Protein AF-A0AA86PGB9-F1 (afdb_monomer)

Foldseek 3Di:
DPPPDPPPDDQDKDWLAAALPDFDDPSSVLVQQLCLLVLFKKKWWFQQPDPCNVQAAQPFADFDACPHSVNTDAMWIQNFWADDPQFTWTKIAADPALRPHPGRIHIHGPPRCGRVGRNTIITGDGPPVPDDDVPPPPVCVPDDSPDPDPHHCPPPRSDPPVVVVVVVVVVVVVV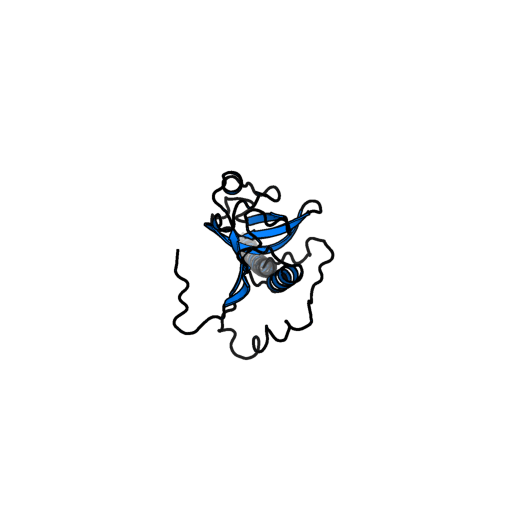VVVVVVVVVVVVVVVVPD

pLDDT: mean 71.51, std 23.5, range [26.91, 97.94]

Mean predicted aligned error: 14.94 Å

InterPro domains:
  IPR000668 Peptidase C1A, papain C-terminal [PF00112] (18-116)
  IPR013128 Peptidase C1A [PTHR12411] (35-116)
  IPR038765 Papain-like cysteine peptidase superfamily [SSF54001] (20-126)

Radius of gyration: 23.07 Å; Cα contacts (8 Å, |Δi|>4): 284; chains: 1; bounding box: 76×51×48 Å

Solvent-accessible surface area (backbone atoms only — not comparable to full-atom values): 11496 Å² total; per-residue (Å²): 132,86,78,85,81,83,82,79,85,71,54,55,72,42,79,66,41,87,36,87,86,49,62,66,47,77,66,39,52,50,52,52,52,58,36,18,73,70,63,42,54,30,40,31,40,20,40,53,87,48,68,70,61,72,66,39,70,43,86,62,69,51,78,46,82,52,87,49,70,83,56,46,78,34,74,39,30,41,44,30,64,37,56,59,97,84,44,51,26,39,33,31,40,58,88,77,46,52,90,38,32,44,67,18,26,47,35,34,51,60,94,66,36,36,26,38,34,41,30,38,33,34,34,77,52,73,64,84,61,68,88,79,82,61,86,49,76,72,69,53,70,77,81,59,81,88,71,81,84,88,80,63,67,53,98,71,62,36,62,86,65,78,60,61,65,60,49,54,58,54,52,56,55,56,57,54,56,54,54,53,52,54,51,54,52,54,56,59,62,64,72,76,114

Secondary structure (DSSP, 8-state):
------SSS-PPEEEEEE-SS-PPPHHHHHHHHHHHTTT--EEEEE---SHHHHT--SSS-B------GGG--EEEEEEEEEEETTEEEEEEE-SS-TTSTBTTEEEEETTTTGGG-TTEEEEE--TT-TTTT-S-TTTTTTT-------SS--SS-SS-GGGHHHHHHHHHHHHHHHHHHHHHHHHHHGGG-

Structure (mmCIF, N/CA/C/O backbone):
data_AF-A0AA86PGB9-F1
#
_entry.id   AF-A0AA86PGB9-F1
#
loop_
_atom_site.group_PDB
_atom_site.id
_atom_site.type_symbol
_atom_site.label_atom_id
_atom_site.label_alt_id
_atom_site.label_comp_id
_atom_site.label_asym_id
_atom_site.label_entity_id
_atom_site.label_seq_id
_atom_site.pdbx_PDB_ins_code
_atom_site.Cartn_x
_atom_site.Cartn_y
_atom_site.Cartn_z
_atom_site.occupancy
_atom_site.B_iso_or_equiv
_atom_site.auth_seq_id
_atom_site.auth_comp_id
_atom_site.auth_asym_id
_atom_site.auth_atom_id
_atom_site.pdbx_PDB_model_num
ATOM 1 N N . MET A 1 1 ? 10.876 -17.653 3.204 1.00 33.03 1 MET A N 1
ATOM 2 C CA . MET A 1 1 ? 11.078 -16.611 2.177 1.00 33.03 1 MET A CA 1
ATOM 3 C C . MET A 1 1 ? 11.350 -17.356 0.884 1.00 33.03 1 MET A C 1
ATOM 5 O O . MET A 1 1 ? 12.341 -18.069 0.835 1.00 33.03 1 MET A O 1
ATOM 9 N N . ILE A 1 2 ? 10.423 -17.344 -0.076 1.00 26.91 2 ILE A N 1
ATOM 10 C CA . ILE A 1 2 ? 10.672 -17.979 -1.378 1.00 26.91 2 ILE A CA 1
ATOM 11 C C . ILE A 1 2 ? 11.663 -17.058 -2.103 1.00 26.91 2 ILE A C 1
ATOM 13 O O . ILE A 1 2 ? 11.347 -15.875 -2.250 1.00 26.91 2 ILE A O 1
ATOM 17 N N . PRO A 1 3 ? 12.866 -17.524 -2.473 1.00 28.22 3 PRO A N 1
ATOM 18 C CA . PRO A 1 3 ? 13.777 -16.711 -3.261 1.00 28.22 3 PRO A CA 1
ATOM 19 C C . PRO A 1 3 ? 13.132 -16.466 -4.627 1.00 28.22 3 PRO A C 1
ATOM 21 O O . PRO A 1 3 ? 12.683 -17.405 -5.283 1.00 28.22 3 PRO A O 1
ATOM 24 N N . PHE A 1 4 ? 13.044 -15.201 -5.036 1.00 39.88 4 PHE A N 1
ATOM 25 C CA . PHE A 1 4 ? 12.660 -14.852 -6.400 1.00 39.88 4 PHE A CA 1
ATOM 26 C C . PHE A 1 4 ? 13.746 -15.400 -7.333 1.00 39.88 4 PHE A C 1
ATOM 28 O O . PHE A 1 4 ? 14.854 -14.873 -7.365 1.00 39.88 4 PHE A O 1
ATOM 35 N N . GLN A 1 5 ? 13.453 -16.501 -8.026 1.00 30.53 5 GLN A N 1
ATOM 36 C CA . GLN A 1 5 ? 14.331 -17.055 -9.053 1.00 30.53 5 GLN A CA 1
ATOM 37 C C . GLN A 1 5 ? 14.339 -16.100 -10.252 1.00 30.53 5 GLN A C 1
ATOM 39 O O . GLN A 1 5 ? 13.303 -15.879 -10.875 1.00 30.53 5 GLN A O 1
ATOM 44 N N . THR A 1 6 ? 15.503 -15.520 -10.542 1.00 42.50 6 THR A N 1
ATOM 45 C CA . THR A 1 6 ? 15.780 -14.693 -11.733 1.00 42.50 6 THR A CA 1
ATOM 46 C C . THR A 1 6 ? 16.494 -15.474 -12.830 1.00 42.50 6 THR A C 1
ATOM 48 O O . THR A 1 6 ? 16.994 -14.887 -13.780 1.00 42.50 6 THR A O 1
ATOM 51 N N . ASP A 1 7 ? 16.590 -16.791 -12.684 1.00 40.72 7 ASP A N 1
ATOM 52 C CA . ASP A 1 7 ? 17.387 -17.605 -13.580 1.00 40.72 7 ASP A CA 1
ATOM 53 C C . ASP A 1 7 ? 16.425 -18.415 -14.439 1.00 40.72 7 ASP A C 1
ATOM 55 O O . ASP A 1 7 ? 15.841 -19.394 -13.977 1.00 40.72 7 ASP A O 1
ATOM 59 N N . THR A 1 8 ? 16.301 -17.975 -15.692 1.00 45.62 8 THR A N 1
ATOM 60 C CA . THR A 1 8 ? 15.584 -18.563 -16.838 1.00 45.62 8 THR A CA 1
ATOM 61 C C . THR A 1 8 ? 14.230 -17.908 -17.185 1.00 45.62 8 THR A C 1
ATOM 63 O O . THR A 1 8 ? 13.195 -18.157 -16.580 1.00 45.62 8 THR A O 1
ATOM 66 N N . GLU A 1 9 ? 14.268 -17.082 -18.240 1.00 46.50 9 GLU A N 1
ATOM 67 C CA . GLU A 1 9 ? 13.132 -16.569 -19.035 1.00 46.50 9 GLU A CA 1
ATOM 68 C C . GLU A 1 9 ? 12.232 -15.504 -18.373 1.00 46.50 9 GLU A C 1
ATOM 70 O O . GLU A 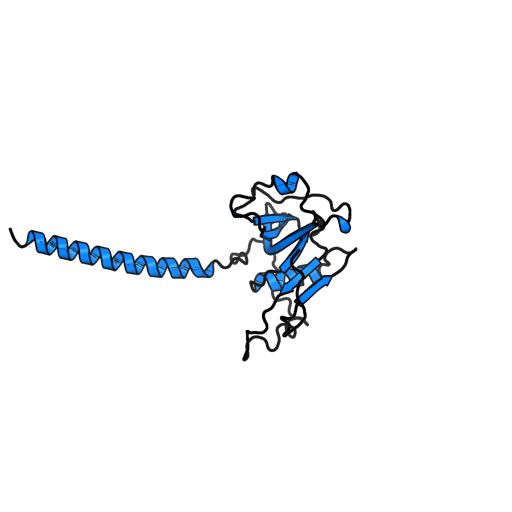1 9 ? 11.012 -15.606 -18.245 1.00 46.50 9 GLU A O 1
ATOM 75 N N . ASP A 1 10 ? 12.901 -14.410 -18.012 1.00 53.94 10 ASP A N 1
ATOM 76 C CA . ASP A 1 10 ? 12.495 -13.346 -17.095 1.00 53.94 10 ASP A CA 1
ATOM 77 C C . ASP A 1 10 ? 11.152 -12.669 -17.405 1.00 53.94 10 ASP A C 1
ATOM 79 O O . ASP A 1 10 ? 11.001 -11.913 -18.374 1.00 53.94 10 ASP A O 1
ATOM 83 N N . THR A 1 11 ? 10.184 -12.826 -16.506 1.00 51.88 11 THR A N 1
ATOM 84 C CA . THR A 1 11 ? 9.120 -11.828 -16.345 1.00 51.88 11 THR A CA 1
ATOM 85 C C . THR A 1 11 ? 9.768 -10.531 -15.845 1.00 51.88 11 THR A C 1
ATOM 87 O O . THR A 1 11 ? 10.336 -10.540 -14.752 1.00 51.88 11 THR A O 1
ATOM 90 N N . PRO A 1 12 ? 9.736 -9.422 -16.611 1.00 63.97 12 PRO A N 1
ATOM 91 C CA . PRO A 1 12 ? 10.413 -8.199 -16.203 1.00 63.97 12 PRO A CA 1
ATOM 92 C C . PRO A 1 12 ? 9.792 -7.663 -14.910 1.00 63.97 12 PRO A C 1
ATOM 94 O O . PRO A 1 12 ? 8.611 -7.306 -14.863 1.00 63.97 12 PRO A O 1
ATOM 97 N N . VAL A 1 13 ? 10.604 -7.595 -13.855 1.00 67.12 13 VAL A N 1
ATOM 98 C CA . VAL A 1 13 ? 10.256 -6.886 -12.622 1.00 67.12 13 VAL A CA 1
ATOM 99 C C . VAL A 1 13 ? 10.461 -5.399 -12.875 1.00 67.12 13 VAL A C 1
ATOM 101 O O . VAL A 1 13 ? 11.576 -4.945 -13.132 1.00 67.12 13 VAL A O 1
ATOM 104 N N . ILE A 1 14 ? 9.387 -4.619 -12.798 1.00 76.69 14 ILE A N 1
ATOM 105 C CA . ILE A 1 14 ? 9.462 -3.169 -12.945 1.00 76.69 14 ILE A CA 1
ATOM 106 C C . ILE A 1 14 ? 9.574 -2.559 -11.555 1.00 76.69 14 ILE A C 1
ATOM 108 O O . ILE A 1 14 ? 8.613 -2.555 -10.785 1.00 76.69 14 ILE A O 1
ATOM 112 N N . SER A 1 15 ? 10.743 -1.998 -11.253 1.00 80.69 15 SER A N 1
ATOM 113 C CA . SER A 1 15 ? 10.910 -1.131 -10.090 1.00 80.69 15 SER A CA 1
ATOM 114 C C . SER A 1 15 ? 10.185 0.197 -10.320 1.00 80.69 15 SER A C 1
ATOM 116 O O . SER A 1 15 ? 10.485 0.935 -11.267 1.00 80.69 15 SER A O 1
ATOM 118 N N . LEU A 1 16 ? 9.200 0.483 -9.469 1.00 78.56 16 LEU A N 1
ATOM 119 C CA . LEU A 1 16 ? 8.500 1.767 -9.443 1.00 78.56 16 LEU A CA 1
ATOM 120 C C . LEU A 1 16 ? 9.161 2.724 -8.455 1.00 78.56 16 LEU A C 1
ATOM 122 O O . LEU A 1 16 ? 9.250 3.908 -8.760 1.00 78.56 16 LEU A O 1
ATOM 126 N N . HIS A 1 17 ? 9.641 2.200 -7.323 1.00 81.12 17 HIS A N 1
ATOM 127 C CA . HIS A 1 17 ? 10.432 2.925 -6.331 1.00 81.12 17 HIS A CA 1
ATOM 128 C C . HIS A 1 17 ? 11.338 1.953 -5.566 1.00 81.12 17 HIS A C 1
ATOM 130 O O . HIS A 1 17 ? 10.877 0.921 -5.069 1.00 81.12 17 HIS A O 1
ATOM 136 N N . LEU A 1 18 ? 12.621 2.297 -5.473 1.00 77.00 18 LEU A N 1
ATOM 137 C CA . LEU A 1 18 ? 13.667 1.543 -4.782 1.00 77.00 18 LEU A CA 1
ATOM 138 C C . LEU A 1 18 ? 14.579 2.537 -4.061 1.00 77.00 18 LEU A C 1
ATOM 140 O O . LEU A 1 18 ? 15.645 2.884 -4.564 1.00 77.00 18 LEU A O 1
ATOM 144 N N . ASP A 1 19 ? 14.157 3.016 -2.893 1.00 73.31 19 ASP A N 1
ATOM 145 C CA . ASP A 1 19 ? 15.010 3.850 -2.048 1.00 73.31 19 ASP A CA 1
ATOM 146 C C . ASP A 1 19 ? 14.856 3.430 -0.582 1.00 73.31 19 ASP A C 1
ATOM 148 O O . ASP A 1 19 ? 13.763 3.419 -0.016 1.00 73.31 19 ASP A O 1
ATOM 152 N N . GLN A 1 20 ? 15.974 3.048 0.037 1.00 66.62 20 GLN A N 1
ATOM 153 C CA . GLN A 1 20 ? 15.991 2.559 1.416 1.00 66.62 20 GLN A CA 1
ATOM 154 C C . GLN A 1 20 ? 15.850 3.679 2.450 1.00 66.62 20 GLN A C 1
ATOM 156 O O . GLN A 1 20 ? 15.658 3.378 3.626 1.00 66.62 20 GLN A O 1
ATOM 161 N N . GLN A 1 21 ? 15.957 4.944 2.037 1.00 67.81 21 GLN A N 1
ATOM 162 C CA . GLN A 1 21 ? 15.946 6.107 2.925 1.00 67.81 21 GLN A CA 1
ATOM 163 C C . GLN A 1 21 ? 14.915 7.167 2.534 1.00 67.81 21 GLN A C 1
ATOM 165 O O . GLN A 1 21 ? 14.561 7.997 3.371 1.00 67.81 21 GLN A O 1
ATOM 170 N N . LYS A 1 22 ? 14.410 7.156 1.295 1.00 79.75 22 LYS A N 1
ATOM 171 C CA . LYS A 1 22 ? 13.413 8.127 0.828 1.00 79.75 22 LYS A CA 1
ATOM 172 C C . LYS A 1 22 ? 12.046 7.498 0.631 1.00 79.75 22 LYS A C 1
ATOM 174 O O . LYS A 1 22 ? 11.899 6.428 0.043 1.00 79.75 22 LYS A O 1
ATOM 179 N N . THR A 1 23 ? 11.043 8.226 1.099 1.00 90.38 23 THR A N 1
ATOM 180 C CA . THR A 1 23 ? 9.638 7.901 0.885 1.00 90.38 23 THR A CA 1
ATOM 181 C C . THR A 1 23 ? 9.226 8.204 -0.557 1.00 90.38 23 THR A C 1
ATOM 183 O O . THR A 1 23 ? 9.944 8.903 -1.280 1.00 90.38 23 THR A O 1
ATOM 186 N N . PHE A 1 24 ? 8.070 7.692 -0.985 1.00 92.00 24 PHE A N 1
ATOM 187 C CA . PHE A 1 24 ? 7.525 7.968 -2.315 1.00 92.00 24 PHE A CA 1
ATOM 188 C C . PHE A 1 24 ? 7.458 9.470 -2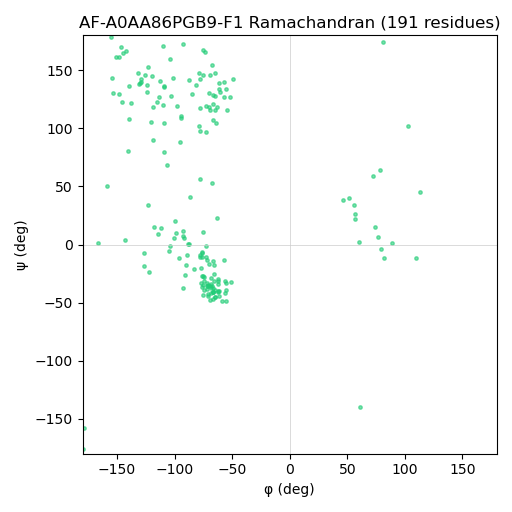.612 1.00 92.00 24 PHE A C 1
ATOM 190 O O . PHE A 1 24 ? 6.841 10.256 -1.889 1.00 92.00 24 PHE A O 1
ATOM 197 N N . THR A 1 25 ? 8.038 9.868 -3.740 1.00 89.44 25 THR A N 1
ATOM 198 C CA . THR A 1 25 ? 7.855 11.205 -4.294 1.00 89.44 25 THR A CA 1
ATOM 199 C C . THR A 1 25 ? 6.473 11.334 -4.934 1.00 89.44 25 THR A C 1
ATOM 201 O O . THR A 1 25 ? 5.786 10.354 -5.232 1.00 89.44 25 THR A O 1
ATOM 204 N N . ARG A 1 26 ? 6.063 12.568 -5.255 1.00 87.12 26 ARG A N 1
ATOM 205 C CA . ARG A 1 26 ? 4.826 12.811 -6.018 1.00 87.12 26 ARG A CA 1
ATOM 206 C C . ARG A 1 26 ? 4.812 12.073 -7.365 1.00 87.12 26 ARG A C 1
ATOM 208 O O . ARG A 1 26 ? 3.740 11.710 -7.844 1.00 87.12 26 ARG A O 1
ATOM 215 N N . THR A 1 27 ? 5.976 11.876 -7.981 1.00 84.38 27 THR A N 1
ATOM 216 C CA . THR A 1 27 ? 6.108 11.127 -9.236 1.00 84.38 27 THR A CA 1
ATOM 217 C C . THR A 1 27 ? 5.880 9.636 -9.008 1.00 84.38 27 THR A C 1
ATOM 219 O O . THR A 1 27 ? 5.133 9.027 -9.772 1.00 84.38 27 THR A O 1
ATOM 222 N N . ASP A 1 28 ? 6.428 9.074 -7.928 1.00 87.38 28 ASP A N 1
ATOM 223 C CA . ASP A 1 28 ? 6.261 7.656 -7.584 1.00 87.38 28 ASP A CA 1
ATOM 224 C C . ASP A 1 28 ? 4.800 7.344 -7.270 1.00 87.38 28 ASP A C 1
ATOM 226 O O . ASP A 1 28 ? 4.232 6.416 -7.841 1.00 87.38 28 ASP A O 1
ATOM 230 N N . VAL A 1 29 ? 4.145 8.195 -6.469 1.00 88.50 29 VAL A N 1
ATOM 231 C CA . VAL A 1 29 ? 2.707 8.084 -6.176 1.00 88.50 29 VAL A CA 1
ATOM 232 C C . VAL A 1 29 ? 1.888 8.071 -7.468 1.00 88.50 29 VAL A C 1
ATOM 234 O O . VAL A 1 29 ? 1.050 7.192 -7.656 1.00 88.50 29 VAL A O 1
ATOM 237 N N . LYS A 1 30 ? 2.138 9.009 -8.391 1.00 84.75 30 LYS A N 1
ATOM 238 C CA . LYS A 1 30 ? 1.440 9.057 -9.689 1.00 84.75 30 LYS A CA 1
ATOM 239 C C . LYS A 1 30 ? 1.686 7.804 -10.525 1.00 84.75 30 LYS A C 1
ATOM 241 O O . LYS A 1 30 ? 0.767 7.301 -11.168 1.00 84.75 30 LYS A O 1
ATOM 246 N N . ARG A 1 31 ? 2.919 7.295 -10.523 1.00 83.69 31 ARG A N 1
ATOM 247 C CA . ARG A 1 31 ? 3.284 6.088 -11.264 1.00 83.69 31 ARG A CA 1
ATOM 248 C C . ARG A 1 31 ? 2.582 4.860 -10.689 1.00 83.69 31 ARG A C 1
ATOM 250 O O . ARG A 1 31 ? 1.981 4.121 -11.455 1.00 83.69 31 ARG A O 1
ATOM 257 N N . ILE A 1 32 ? 2.589 4.681 -9.370 1.00 86.19 32 ILE A N 1
ATOM 258 C CA . ILE A 1 32 ? 1.889 3.583 -8.687 1.00 86.19 32 ILE A CA 1
ATOM 259 C C . ILE A 1 32 ? 0.388 3.643 -8.987 1.00 86.19 32 ILE A C 1
ATOM 261 O O . ILE A 1 32 ? -0.176 2.649 -9.437 1.00 86.19 32 ILE A O 1
ATOM 265 N N . LYS A 1 33 ? -0.245 4.816 -8.841 1.00 86.81 33 LYS A N 1
ATOM 266 C CA . LYS A 1 33 ? -1.669 5.005 -9.170 1.00 86.81 33 LYS A CA 1
ATOM 267 C C . LYS A 1 33 ? -1.990 4.621 -10.620 1.00 86.81 33 LYS A C 1
ATOM 269 O O . LYS A 1 33 ? -2.952 3.902 -10.850 1.00 86.81 33 LYS A O 1
ATOM 274 N N . SER A 1 34 ? -1.132 4.992 -11.573 1.00 80.31 34 SER A N 1
ATOM 275 C CA . SER A 1 34 ? -1.275 4.622 -12.992 1.00 80.31 34 SER A CA 1
ATOM 276 C C . SER A 1 34 ? -1.208 3.107 -13.254 1.00 80.31 34 SER A C 1
ATOM 278 O O . SER A 1 34 ? -1.850 2.610 -14.175 1.00 80.31 34 SER A O 1
ATOM 280 N N . TYR A 1 35 ? -0.449 2.346 -12.459 1.00 83.88 35 TYR A N 1
ATOM 281 C CA . TYR A 1 35 ? -0.431 0.879 -12.562 1.00 83.88 35 TYR A CA 1
ATOM 282 C C . TYR A 1 35 ? -1.703 0.279 -11.955 1.00 83.88 35 TYR A C 1
ATOM 284 O O . TYR A 1 35 ? -2.340 -0.573 -12.576 1.00 83.88 35 TYR A O 1
ATOM 292 N N . LEU A 1 36 ? -2.116 0.783 -10.790 1.00 85.38 36 LEU A N 1
ATOM 293 C CA . LEU A 1 36 ? -3.327 0.333 -10.103 1.00 85.38 36 LEU A CA 1
ATOM 294 C C . LEU A 1 36 ? -4.593 0.589 -10.935 1.00 85.38 36 LEU A C 1
ATOM 296 O O . LEU A 1 36 ? -5.436 -0.299 -11.031 1.00 85.38 36 LEU A O 1
ATOM 300 N N . SER A 1 37 ? -4.702 1.737 -11.615 1.00 81.94 37 SER A N 1
ATOM 301 C CA . SER A 1 37 ? -5.848 2.050 -12.489 1.00 81.94 37 SER A CA 1
ATOM 302 C C . SER A 1 37 ? -5.943 1.145 -13.725 1.00 81.94 37 SER A C 1
ATOM 304 O O . SER A 1 37 ? -7.007 1.010 -14.322 1.00 81.94 37 SER A O 1
ATOM 306 N N . ARG A 1 38 ? -4.852 0.456 -14.084 1.00 80.75 38 ARG A N 1
ATOM 307 C CA . ARG A 1 38 ? -4.806 -0.563 -15.150 1.00 80.75 38 ARG A CA 1
ATOM 308 C C . ARG A 1 38 ? -5.067 -1.981 -14.635 1.00 80.75 38 ARG A C 1
ATOM 310 O O . ARG A 1 38 ? -4.907 -2.939 -15.387 1.00 80.75 38 ARG A O 1
ATOM 317 N N . GLY A 1 39 ? -5.417 -2.128 -13.357 1.00 79.81 39 GLY A N 1
ATOM 318 C CA . GLY A 1 39 ? -5.609 -3.426 -12.711 1.00 79.81 39 GLY A CA 1
ATOM 319 C C . GLY A 1 39 ? -4.304 -4.173 -12.422 1.00 79.81 39 GLY A C 1
ATOM 320 O O . GLY A 1 39 ? -4.337 -5.373 -12.154 1.00 79.81 39 GLY A O 1
ATOM 321 N N . ILE A 1 40 ? -3.152 -3.493 -12.474 1.00 84.81 40 ILE A N 1
ATOM 322 C CA . ILE A 1 40 ? -1.848 -4.086 -12.168 1.00 84.81 40 ILE A CA 1
ATOM 323 C C . ILE A 1 40 ? -1.534 -3.812 -10.697 1.00 84.81 40 ILE A C 1
ATOM 325 O O . ILE A 1 40 ? -1.247 -2.679 -10.312 1.00 84.81 40 ILE A O 1
ATOM 329 N N . ALA A 1 41 ? -1.575 -4.860 -9.874 1.00 90.31 41 ALA A N 1
ATOM 330 C CA . ALA A 1 41 ? -1.191 -4.769 -8.470 1.00 90.31 41 ALA A CA 1
ATOM 331 C C . ALA A 1 41 ? 0.305 -4.448 -8.320 1.00 90.31 41 ALA A C 1
ATOM 333 O O . ALA A 1 41 ? 1.138 -4.887 -9.117 1.00 90.31 41 ALA A O 1
ATOM 334 N N . VAL A 1 42 ? 0.643 -3.711 -7.262 1.00 92.88 42 VAL A N 1
ATOM 335 C CA . VAL A 1 42 ? 2.024 -3.319 -6.953 1.00 92.88 42 VAL A CA 1
ATOM 336 C C . VAL A 1 42 ? 2.437 -3.964 -5.635 1.00 92.88 42 VAL A C 1
ATOM 338 O O . VAL A 1 42 ? 1.794 -3.762 -4.610 1.00 92.88 42 VAL A O 1
ATOM 341 N N . ALA A 1 43 ? 3.508 -4.748 -5.653 1.00 93.00 43 ALA A N 1
ATOM 342 C CA . ALA A 1 43 ? 4.075 -5.376 -4.469 1.00 93.00 43 ALA A CA 1
ATOM 343 C C . ALA A 1 43 ? 4.907 -4.384 -3.651 1.00 93.00 43 ALA A C 1
ATOM 345 O O . ALA A 1 43 ? 5.633 -3.558 -4.208 1.00 93.00 43 ALA A O 1
ATOM 346 N N . ALA A 1 44 ? 4.817 -4.500 -2.328 1.00 93.75 44 ALA A N 1
ATOM 347 C CA . ALA A 1 44 ? 5.507 -3.648 -1.370 1.00 93.75 44 ALA A CA 1
ATOM 348 C C . ALA A 1 44 ? 5.895 -4.419 -0.105 1.00 93.75 44 ALA A C 1
ATOM 350 O O . ALA A 1 44 ? 5.446 -5.546 0.123 1.00 93.75 44 ALA A O 1
ATOM 351 N N . ALA A 1 45 ? 6.712 -3.787 0.736 1.00 92.94 45 ALA A N 1
ATOM 352 C CA . ALA A 1 45 ? 7.076 -4.300 2.050 1.00 92.94 45 ALA A CA 1
ATOM 353 C C . ALA A 1 45 ? 6.774 -3.262 3.135 1.00 92.94 45 ALA A C 1
ATOM 355 O O . ALA A 1 45 ? 6.923 -2.064 2.912 1.00 92.94 45 ALA A O 1
ATOM 356 N N . MET A 1 46 ? 6.382 -3.735 4.315 1.00 94.88 46 MET A N 1
ATOM 357 C CA . MET A 1 46 ? 6.030 -2.915 5.473 1.00 94.88 46 MET A CA 1
ATOM 358 C C . MET A 1 46 ? 6.464 -3.584 6.785 1.00 94.88 46 MET A C 1
ATOM 360 O O . MET A 1 46 ? 6.767 -4.780 6.833 1.00 94.88 46 MET A O 1
ATOM 364 N N . ALA A 1 47 ? 6.479 -2.817 7.869 1.00 95.31 47 ALA A N 1
ATOM 365 C CA . ALA A 1 47 ? 6.638 -3.303 9.233 1.00 95.31 47 ALA A CA 1
ATOM 366 C C . ALA A 1 47 ? 5.302 -3.876 9.737 1.00 95.31 47 ALA A C 1
ATOM 368 O O . ALA A 1 47 ? 4.391 -3.129 10.088 1.00 95.31 47 ALA A O 1
ATOM 369 N N . GLY A 1 48 ? 5.168 -5.204 9.757 1.00 92.88 48 GLY A N 1
ATOM 370 C CA . GLY A 1 48 ? 3.904 -5.893 10.053 1.00 92.88 48 GLY A CA 1
ATOM 371 C C . GLY A 1 48 ? 3.805 -6.514 11.449 1.00 92.88 48 GLY A C 1
ATOM 372 O O . GLY A 1 48 ? 2.778 -7.094 11.775 1.00 92.88 48 GLY A O 1
ATOM 373 N N . SER A 1 49 ? 4.842 -6.428 12.287 1.00 91.94 49 SER A N 1
ATOM 374 C CA . SER A 1 49 ? 4.868 -7.141 13.581 1.00 91.94 49 SER A CA 1
ATOM 375 C C . SER A 1 49 ? 4.257 -6.400 14.768 1.00 91.94 49 SER A C 1
ATOM 377 O O . SER A 1 49 ? 4.272 -6.929 15.878 1.00 91.94 49 SER A O 1
ATOM 379 N N . ASN A 1 50 ? 3.738 -5.186 14.590 1.00 91.88 50 ASN A N 1
ATOM 380 C CA . ASN A 1 50 ? 3.108 -4.473 15.701 1.00 91.88 50 ASN A CA 1
ATOM 381 C C . ASN A 1 50 ? 1.687 -4.992 15.970 1.00 91.88 50 ASN A C 1
ATOM 383 O O . ASN A 1 50 ? 0.948 -5.373 15.062 1.00 91.88 50 ASN A O 1
ATOM 387 N N . GLN A 1 51 ? 1.289 -4.950 17.242 1.00 93.88 51 GLN A N 1
ATOM 388 C CA . GLN A 1 51 ? -0.004 -5.464 17.696 1.00 93.88 51 GLN A CA 1
ATOM 389 C C . GLN A 1 51 ? -1.197 -4.724 17.074 1.00 93.88 51 GLN A C 1
ATOM 391 O O . GLN A 1 51 ? -2.246 -5.330 16.858 1.00 93.88 51 GLN A O 1
ATOM 396 N N . GLN A 1 52 ? -1.036 -3.439 16.743 1.00 94.50 52 GLN A N 1
ATOM 397 C CA . GLN A 1 52 ? -2.072 -2.657 16.071 1.00 94.50 52 GLN A CA 1
ATOM 398 C C . GLN A 1 52 ? -2.408 -3.225 14.686 1.00 94.50 52 GLN A C 1
ATOM 400 O O . GLN A 1 52 ? -3.583 -3.299 14.335 1.00 94.50 52 GLN A O 1
ATOM 405 N N . PHE A 1 53 ? -1.401 -3.651 13.918 1.00 96.31 53 PHE A N 1
ATOM 406 C CA . PHE A 1 53 ? -1.614 -4.306 12.632 1.00 96.31 53 PHE A CA 1
ATOM 407 C C . PHE A 1 53 ? -2.234 -5.692 12.819 1.00 96.31 53 PHE A C 1
ATOM 409 O O . PHE A 1 53 ? -3.255 -5.985 12.206 1.00 96.31 53 PHE A O 1
ATOM 416 N N . SER A 1 54 ? -1.701 -6.518 13.724 1.00 95.69 54 SER A N 1
ATOM 417 C CA . SER A 1 54 ? -2.251 -7.859 13.982 1.00 95.69 54 SER A CA 1
ATOM 418 C C . SER A 1 54 ? -3.739 -7.836 14.348 1.00 95.69 54 SER A C 1
ATOM 420 O O . SER A 1 54 ? -4.500 -8.666 13.855 1.00 95.69 54 SER A O 1
ATOM 422 N N . ASN A 1 55 ? -4.164 -6.850 15.144 1.00 96.25 55 ASN A N 1
ATOM 423 C CA . ASN A 1 55 ? -5.543 -6.698 15.620 1.00 96.25 55 ASN A CA 1
ATOM 424 C C . ASN A 1 55 ? -6.416 -5.800 14.724 1.00 96.25 55 ASN A C 1
ATOM 426 O O . ASN A 1 55 ? -7.506 -5.386 15.135 1.00 96.25 55 ASN A O 1
ATOM 430 N N . TYR A 1 56 ? -5.944 -5.449 13.528 1.00 97.38 56 TYR A N 1
ATOM 431 C CA . TYR A 1 56 ? -6.681 -4.585 12.619 1.00 97.38 56 TYR A CA 1
ATOM 432 C C . TYR A 1 56 ? -8.031 -5.205 12.217 1.00 97.38 56 TYR A C 1
ATOM 434 O O . TYR A 1 56 ? -8.112 -6.363 11.812 1.00 97.38 56 TYR A O 1
ATOM 442 N N . ASN A 1 57 ? -9.102 -4.413 12.318 1.00 94.56 57 ASN A N 1
ATOM 443 C CA . ASN A 1 57 ? -10.490 -4.880 12.205 1.00 94.56 57 ASN A CA 1
ATOM 444 C C . ASN A 1 57 ? -11.246 -4.342 10.977 1.00 94.56 57 ASN A C 1
ATOM 446 O O . ASN A 1 57 ? -12.466 -4.472 10.916 1.00 94.56 57 ASN A O 1
ATOM 450 N N . GLY A 1 58 ? -10.555 -3.668 10.053 1.00 93.75 58 GLY A N 1
ATOM 451 C CA . GLY A 1 58 ? -11.152 -3.202 8.798 1.00 93.75 58 GLY A CA 1
ATOM 452 C C . GLY A 1 58 ? -11.994 -1.924 8.865 1.00 93.75 58 GLY A C 1
ATOM 453 O O . GLY A 1 58 ? -12.440 -1.451 7.828 1.00 93.75 58 GLY A O 1
ATOM 454 N N . LYS A 1 59 ? -12.224 -1.323 10.042 1.00 91.19 59 LYS A N 1
ATOM 455 C CA . LYS A 1 59 ? -13.204 -0.222 10.173 1.00 91.19 59 LYS A CA 1
ATOM 456 C C . LYS A 1 59 ? -12.747 1.139 9.635 1.00 91.19 59 LYS A C 1
ATOM 458 O O . LYS A 1 59 ? -13.584 1.978 9.321 1.00 91.19 59 LYS A O 1
ATOM 463 N N . SER A 1 60 ? -11.444 1.401 9.608 1.00 94.69 60 SER A N 1
ATOM 464 C CA . SER A 1 60 ? -10.859 2.676 9.166 1.00 94.69 60 SER A CA 1
ATOM 465 C C . SER A 1 60 ? -9.430 2.450 8.680 1.00 94.69 60 SER A C 1
ATOM 467 O O . SER A 1 60 ? -8.928 1.331 8.751 1.00 94.69 60 SER A O 1
ATOM 469 N N . TYR A 1 61 ? -8.744 3.489 8.216 1.00 95.75 61 TYR A N 1
ATOM 470 C CA . TYR A 1 61 ? -7.306 3.407 7.982 1.00 95.75 61 TYR A CA 1
ATOM 471 C C . TYR A 1 61 ? -6.524 3.251 9.287 1.00 95.75 61 TYR A C 1
ATOM 473 O O . TYR A 1 61 ? -6.985 3.621 10.368 1.00 95.75 61 TYR A O 1
ATOM 481 N N . THR A 1 62 ? -5.340 2.661 9.179 1.00 96.06 62 THR A N 1
ATOM 482 C CA . THR A 1 62 ? -4.434 2.428 10.299 1.00 96.06 62 THR A CA 1
ATOM 483 C C . THR A 1 62 ? -3.074 3.064 10.030 1.00 96.06 62 THR A C 1
ATOM 485 O O . THR A 1 62 ? -2.680 3.261 8.878 1.00 96.06 62 THR A O 1
ATOM 488 N N . TYR A 1 63 ? -2.369 3.425 11.099 1.00 95.75 63 TYR A N 1
ATOM 489 C CA . TYR A 1 63 ? -1.084 4.114 11.034 1.00 95.75 63 TYR A CA 1
ATOM 490 C C . TYR A 1 63 ? -0.196 3.711 12.210 1.00 95.75 63 TYR A C 1
ATOM 492 O O . TYR A 1 63 ? -0.607 3.817 13.364 1.00 95.75 63 TYR A O 1
ATOM 500 N N . ALA A 1 64 ? 1.038 3.318 11.920 1.00 94.94 64 ALA A N 1
ATOM 501 C CA . ALA A 1 64 ? 2.117 3.258 12.893 1.00 94.94 64 ALA A CA 1
ATOM 502 C C . ALA A 1 64 ? 3.319 4.005 12.323 1.00 94.94 64 ALA A C 1
ATOM 504 O O . ALA A 1 64 ? 3.584 3.930 11.122 1.00 94.94 64 ALA A O 1
ATOM 505 N N . GLU A 1 65 ? 4.041 4.720 13.176 1.00 94.25 65 GLU A N 1
ATOM 506 C CA . GLU A 1 65 ? 5.237 5.447 12.768 1.00 94.25 65 GLU A CA 1
ATOM 507 C C . GLU A 1 65 ? 6.311 4.492 12.224 1.00 94.25 65 GLU A C 1
ATOM 509 O O . GLU A 1 65 ? 6.529 3.398 12.752 1.00 94.25 65 GLU A O 1
ATOM 514 N N . CYS A 1 66 ? 6.984 4.904 11.147 1.00 92.38 66 CYS A N 1
ATOM 515 C CA . CYS A 1 66 ? 8.139 4.184 10.627 1.00 92.38 66 CYS A CA 1
ATOM 516 C C . CYS A 1 66 ? 9.375 4.492 11.482 1.00 92.38 66 CYS A C 1
ATOM 518 O O . CYS A 1 66 ? 10.029 5.509 11.280 1.00 92.38 66 CYS A O 1
ATOM 520 N N . ILE A 1 67 ? 9.695 3.604 12.429 1.00 89.56 67 ILE A N 1
ATOM 521 C CA . ILE A 1 67 ? 10.834 3.782 13.348 1.00 89.56 67 ILE A CA 1
ATOM 522 C C . ILE A 1 67 ? 12.174 3.610 12.618 1.00 89.56 67 ILE A C 1
ATOM 524 O O . ILE A 1 67 ? 13.109 4.377 12.824 1.00 89.56 67 ILE A O 1
ATOM 528 N N . SER A 1 68 ? 12.284 2.581 11.774 1.00 88.81 68 SER A N 1
ATOM 529 C CA . SER A 1 68 ? 13.472 2.329 10.956 1.00 88.81 68 SER A CA 1
ATOM 530 C C . SER A 1 68 ? 13.104 1.539 9.695 1.00 88.81 68 SER A C 1
ATOM 532 O O . SER A 1 68 ? 12.278 0.621 9.786 1.00 88.81 68 SER A O 1
ATOM 534 N N . PRO A 1 69 ? 13.737 1.819 8.538 1.00 84.06 69 PRO A N 1
ATOM 535 C CA . PRO A 1 69 ? 13.571 1.041 7.309 1.00 84.06 69 PRO A CA 1
ATOM 536 C C . PRO A 1 69 ? 13.761 -0.472 7.516 1.00 84.06 69 PRO A C 1
ATOM 538 O O . PRO A 1 69 ? 13.082 -1.279 6.882 1.00 84.06 69 PRO A O 1
ATOM 541 N N . ASP A 1 70 ? 14.630 -0.876 8.439 1.00 86.88 70 ASP A N 1
ATOM 542 C CA . ASP A 1 70 ? 14.980 -2.285 8.668 1.00 86.88 70 ASP A CA 1
ATOM 543 C C . ASP A 1 70 ? 13.905 -3.068 9.438 1.00 86.88 70 ASP A C 1
ATOM 545 O O . ASP A 1 70 ? 13.971 -4.288 9.551 1.00 86.88 70 ASP A O 1
ATOM 549 N N . THR A 1 71 ? 12.868 -2.384 9.932 1.00 89.00 71 THR A N 1
ATOM 550 C CA . THR A 1 71 ? 11.734 -3.019 10.628 1.00 89.00 71 THR A CA 1
ATOM 551 C C . THR A 1 71 ? 10.736 -3.686 9.682 1.00 89.00 71 THR A C 1
ATOM 553 O O . THR A 1 71 ? 9.839 -4.403 10.134 1.00 89.00 71 THR A O 1
ATOM 556 N N . ARG A 1 72 ? 10.871 -3.470 8.365 1.00 91.25 72 ARG A N 1
ATOM 557 C CA . ARG A 1 72 ? 10.005 -4.100 7.365 1.00 91.25 72 ARG A CA 1
ATOM 558 C C . ARG A 1 72 ? 10.243 -5.603 7.331 1.00 91.25 72 ARG A C 1
ATOM 560 O O . ARG A 1 72 ? 11.336 -6.067 7.025 1.00 91.25 72 ARG A O 1
ATOM 567 N N . ASN A 1 73 ? 9.188 -6.359 7.580 1.00 93.38 73 ASN A N 1
ATOM 568 C CA . ASN A 1 73 ? 9.239 -7.814 7.682 1.00 93.38 73 ASN A CA 1
ATOM 569 C C . ASN A 1 73 ? 8.003 -8.508 7.097 1.00 93.38 73 ASN A C 1
ATOM 571 O O . ASN A 1 73 ? 7.894 -9.731 7.168 1.00 93.38 73 ASN A O 1
ATOM 575 N N . HIS A 1 74 ? 7.089 -7.738 6.506 1.00 95.31 74 HIS A N 1
ATOM 576 C CA . HIS A 1 74 ? 5.856 -8.235 5.917 1.00 95.31 74 HIS A CA 1
ATOM 577 C C . HIS A 1 74 ? 5.695 -7.715 4.490 1.00 95.31 74 HIS A C 1
ATOM 579 O O . HIS A 1 74 ? 6.004 -6.556 4.214 1.00 95.31 74 HIS A O 1
ATO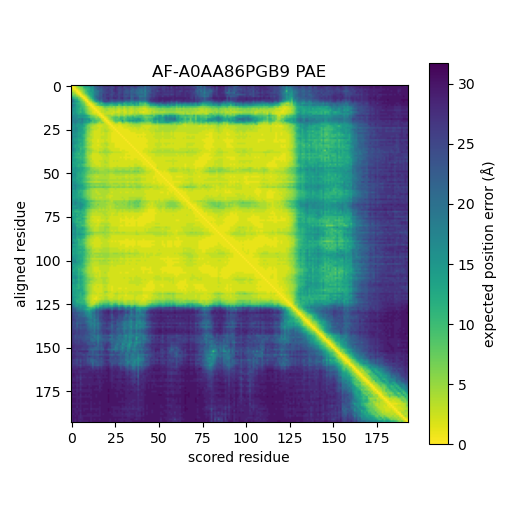M 585 N N . GLN A 1 75 ? 5.224 -8.570 3.583 1.00 95.00 75 GLN A N 1
ATOM 586 C CA . GLN A 1 75 ? 4.996 -8.235 2.174 1.00 95.00 75 GLN A CA 1
ATOM 587 C C . GLN A 1 75 ? 3.502 -8.169 1.886 1.00 95.00 75 GLN A C 1
ATOM 589 O O . GLN A 1 75 ? 2.738 -9.036 2.311 1.00 95.00 75 GLN A O 1
ATOM 594 N N . VAL A 1 76 ? 3.096 -7.140 1.150 1.00 96.31 76 VAL A N 1
ATOM 595 C CA . VAL A 1 76 ? 1.692 -6.824 0.866 1.00 96.31 76 VAL A CA 1
ATOM 596 C C . VAL A 1 76 ? 1.547 -6.307 -0.561 1.00 96.31 76 VAL A C 1
ATOM 598 O O . VAL A 1 76 ? 2.535 -5.982 -1.224 1.00 96.31 76 VAL A O 1
ATOM 601 N N . LEU A 1 77 ? 0.309 -6.236 -1.047 1.00 96.62 77 LEU A N 1
ATOM 602 C CA . LEU A 1 77 ? 0.006 -5.703 -2.373 1.00 96.62 77 LEU A CA 1
ATOM 603 C C . LEU A 1 77 ? -0.789 -4.410 -2.244 1.00 96.62 77 LEU A C 1
ATOM 605 O O . LEU A 1 77 ? -1.855 -4.416 -1.635 1.00 96.62 77 LEU A O 1
ATOM 609 N N . PHE A 1 78 ? -0.333 -3.340 -2.885 1.00 96.56 78 PHE A N 1
ATOM 610 C CA . PHE A 1 78 ? -1.222 -2.259 -3.285 1.00 96.56 78 PHE A CA 1
ATOM 611 C C . PHE A 1 78 ? -2.177 -2.792 -4.354 1.00 96.56 78 PHE A C 1
ATOM 613 O O . PHE A 1 78 ? -1.750 -3.369 -5.359 1.00 96.56 78 PHE A O 1
ATOM 620 N N . VAL A 1 79 ? -3.469 -2.583 -4.134 1.00 95.19 79 VAL A N 1
ATOM 621 C CA . VAL A 1 79 ? -4.544 -3.008 -5.046 1.00 95.19 79 VAL A CA 1
ATOM 622 C C . VAL A 1 79 ? -5.476 -1.862 -5.428 1.00 95.19 79 VAL A C 1
ATOM 624 O O . VAL A 1 79 ? -6.319 -2.019 -6.301 1.00 95.19 79 VAL A O 1
ATOM 627 N N . GLY A 1 80 ? -5.309 -0.699 -4.802 1.00 92.69 80 GLY A N 1
ATOM 628 C CA . GLY A 1 80 ? -6.067 0.498 -5.116 1.00 92.69 80 GLY A CA 1
ATOM 629 C C . GLY A 1 80 ? -5.648 1.678 -4.249 1.00 92.69 80 GLY A C 1
ATOM 630 O O . GLY A 1 80 ? -4.721 1.603 -3.437 1.00 92.69 80 GLY A O 1
ATOM 631 N N . TYR A 1 81 ? -6.353 2.782 -4.423 1.00 93.81 81 TYR A N 1
ATOM 632 C CA . TYR A 1 81 ? -6.203 4.004 -3.647 1.00 93.81 81 TYR A CA 1
ATOM 633 C C . TYR A 1 81 ? -7.558 4.700 -3.547 1.00 93.81 81 TYR A C 1
ATOM 635 O O . TYR A 1 81 ? -8.465 4.418 -4.325 1.00 93.81 81 TYR A O 1
ATOM 643 N N . GLY A 1 82 ? -7.713 5.598 -2.580 1.00 89.56 82 GLY A N 1
ATOM 644 C CA . GLY A 1 82 ? -8.983 6.285 -2.385 1.00 89.56 82 GLY A CA 1
ATOM 645 C C . GLY A 1 82 ? -8.950 7.286 -1.248 1.00 89.56 82 GLY A C 1
ATOM 646 O O . GLY A 1 82 ? -7.880 7.750 -0.845 1.00 89.56 82 GLY A O 1
ATOM 647 N N . LYS A 1 83 ? -10.133 7.602 -0.714 1.00 92.44 83 LYS A N 1
ATOM 648 C CA . LYS A 1 83 ? -10.282 8.434 0.479 1.00 92.44 83 LYS A CA 1
ATOM 649 C C . LYS A 1 83 ? -11.212 7.790 1.502 1.00 92.44 83 LYS A C 1
ATOM 651 O O . LYS A 1 83 ? -12.276 7.302 1.139 1.00 92.44 83 LYS A O 1
ATOM 656 N N . ILE A 1 84 ? -10.841 7.869 2.777 1.00 89.12 84 ILE A N 1
ATOM 657 C CA . ILE A 1 84 ? -11.700 7.534 3.920 1.00 89.12 84 ILE A CA 1
ATOM 658 C C . ILE A 1 84 ? -11.849 8.809 4.747 1.00 89.12 84 ILE A C 1
ATOM 660 O O . ILE A 1 84 ? -10.855 9.361 5.207 1.00 89.12 84 ILE A O 1
ATOM 664 N N . ASN A 1 85 ? -13.078 9.312 4.901 1.00 90.06 85 ASN A N 1
ATOM 665 C CA . ASN A 1 85 ? -13.368 10.557 5.633 1.00 90.06 85 ASN A CA 1
ATOM 666 C C . ASN A 1 85 ? -12.508 11.758 5.179 1.00 90.06 85 ASN A C 1
ATOM 668 O O . ASN A 1 85 ? -12.023 12.539 5.991 1.00 90.06 85 ASN A O 1
ATOM 672 N N . GLY A 1 86 ? -12.277 11.882 3.867 1.00 89.94 86 GLY A N 1
ATOM 673 C CA . GLY A 1 86 ? -11.459 12.949 3.274 1.00 89.94 86 GLY A CA 1
ATOM 674 C C . GLY A 1 86 ? -9.943 12.708 3.302 1.00 89.94 86 GLY A C 1
ATOM 675 O O . GLY A 1 86 ? -9.216 13.399 2.588 1.00 89.94 86 GLY A O 1
ATOM 676 N N . VAL A 1 87 ? -9.463 11.703 4.040 1.00 91.94 87 VAL A N 1
ATOM 677 C CA . VAL A 1 87 ? -8.042 11.331 4.125 1.00 91.94 87 VAL A CA 1
ATOM 678 C C . VAL A 1 87 ? -7.680 10.396 2.978 1.00 91.94 87 VAL A C 1
ATOM 680 O O . VAL A 1 87 ? -8.363 9.399 2.761 1.00 91.94 87 VAL A O 1
ATOM 683 N N . GLN A 1 88 ? -6.609 10.703 2.241 1.00 93.81 88 GLN A N 1
ATOM 684 C CA . GLN A 1 88 ? -6.114 9.853 1.153 1.00 93.81 88 GLN A CA 1
ATOM 685 C C . GLN A 1 88 ? -5.496 8.570 1.713 1.00 93.81 88 GLN A C 1
ATOM 687 O O . GLN A 1 88 ? -4.632 8.632 2.586 1.00 93.81 88 GLN A O 1
ATOM 692 N N . VAL A 1 89 ? -5.897 7.414 1.183 1.00 95.94 89 VAL A N 1
ATOM 693 C CA . VAL A 1 89 ? -5.436 6.098 1.650 1.00 95.94 89 VAL A CA 1
ATOM 694 C C . VAL A 1 89 ? -4.995 5.202 0.499 1.00 95.94 89 VAL A C 1
ATOM 696 O O . VAL A 1 89 ? -5.523 5.269 -0.612 1.00 95.94 89 VAL A O 1
ATOM 699 N N . TRP A 1 90 ? -4.011 4.357 0.764 1.00 97.38 90 TRP A N 1
ATOM 700 C CA . TRP A 1 90 ? -3.706 3.170 -0.018 1.00 97.38 90 TRP A CA 1
ATOM 701 C C . TRP A 1 90 ? -4.646 2.040 0.389 1.00 97.38 90 TRP A C 1
ATOM 703 O O . TRP A 1 90 ? -4.878 1.835 1.580 1.00 97.38 90 TRP A O 1
ATOM 713 N N . ILE A 1 91 ? -5.163 1.302 -0.594 1.00 97.31 91 ILE A N 1
ATOM 714 C CA . ILE A 1 91 ? -5.911 0.064 -0.372 1.00 97.31 91 ILE A CA 1
ATOM 715 C C . ILE A 1 91 ? -4.937 -1.084 -0.590 1.00 97.31 91 ILE A C 1
ATOM 717 O O . ILE A 1 91 ? -4.373 -1.234 -1.680 1.00 97.31 91 ILE A O 1
ATOM 721 N N . LEU A 1 92 ? -4.736 -1.884 0.451 1.00 97.94 92 LEU A N 1
ATOM 722 C CA . LEU A 1 92 ? -3.781 -2.977 0.446 1.00 97.94 92 LEU A CA 1
ATOM 723 C C . LEU A 1 92 ? -4.470 -4.313 0.683 1.00 97.94 92 LEU A C 1
ATOM 725 O O . LEU A 1 92 ? -5.419 -4.416 1.459 1.00 97.94 92 LEU A O 1
ATOM 729 N N . LYS A 1 93 ? -3.960 -5.352 0.028 1.00 96.31 93 LYS A N 1
ATOM 730 C CA . LYS A 1 93 ? -4.380 -6.736 0.227 1.00 96.31 93 LYS A CA 1
ATOM 731 C C . LYS A 1 93 ? -3.345 -7.470 1.072 1.00 96.31 93 LYS A C 1
ATOM 733 O O . LYS A 1 93 ? -2.155 -7.467 0.746 1.00 96.31 93 LYS A O 1
ATOM 738 N N . ASN A 1 94 ? -3.819 -8.107 2.137 1.00 96.50 94 ASN A N 1
ATOM 739 C CA . ASN A 1 94 ? -3.024 -8.971 2.999 1.00 96.50 94 ASN A CA 1
ATOM 740 C C . ASN A 1 94 ? -3.117 -10.444 2.543 1.00 96.50 94 ASN A C 1
ATOM 742 O O . ASN A 1 94 ? -3.900 -10.801 1.660 1.00 96.50 94 ASN A O 1
ATOM 746 N N . SER A 1 95 ? -2.313 -11.310 3.154 1.00 95.38 95 SER A N 1
ATOM 747 C CA . SER A 1 95 ? -2.227 -12.750 2.874 1.00 95.38 95 SER A CA 1
ATOM 748 C C . SER A 1 95 ? -2.748 -13.629 4.020 1.00 95.38 95 SER A C 1
ATOM 750 O O . SER A 1 95 ? -2.519 -14.834 4.026 1.00 95.38 95 SER A O 1
ATOM 752 N N . TRP A 1 96 ? -3.473 -13.051 4.985 1.00 95.25 96 TRP A N 1
ATOM 753 C CA . TRP A 1 96 ? -3.947 -13.731 6.206 1.00 95.25 96 TRP A CA 1
ATOM 754 C C . TRP A 1 96 ? -5.412 -14.195 6.145 1.00 95.25 96 TRP A C 1
ATOM 756 O O . TRP A 1 96 ? -6.039 -14.450 7.170 1.00 95.25 96 TRP A O 1
ATOM 766 N N . GLY A 1 97 ? -5.963 -14.323 4.937 1.00 93.31 97 GLY A N 1
ATOM 767 C CA . GLY A 1 97 ? -7.342 -14.760 4.717 1.00 93.31 97 GLY A CA 1
ATOM 768 C C . GLY A 1 97 ? -8.381 -13.649 4.886 1.00 93.31 97 GLY A C 1
ATOM 769 O O . GLY A 1 97 ? -8.073 -12.517 5.248 1.00 93.31 97 GLY A O 1
ATOM 770 N N . GLN A 1 98 ? -9.634 -13.983 4.576 1.00 92.75 98 GLN A N 1
ATOM 771 C CA . GLN A 1 98 ? -10.739 -13.017 4.540 1.00 92.75 98 GLN A CA 1
ATOM 772 C C . GLN A 1 98 ? -11.263 -12.637 5.931 1.00 92.75 98 GLN A C 1
ATOM 774 O O . GLN A 1 98 ? -11.880 -11.594 6.085 1.00 92.75 98 GLN A O 1
ATOM 779 N N . SER A 1 99 ? -11.017 -13.452 6.958 1.00 95.06 99 SER A N 1
ATOM 780 C CA . SER A 1 99 ? -11.477 -13.172 8.325 1.00 95.06 99 SER A CA 1
ATOM 781 C C . SER A 1 99 ? -10.705 -12.046 9.019 1.00 95.06 99 SER A C 1
ATOM 783 O O . SER A 1 99 ? -11.087 -11.633 10.110 1.00 95.06 99 SER A O 1
ATOM 785 N N . TRP A 1 100 ? -9.597 -11.589 8.435 1.00 96.56 100 TRP A N 1
ATOM 786 C CA . TRP A 1 100 ? -8.751 -10.538 8.988 1.00 96.56 100 TRP A CA 1
ATOM 787 C C . TRP A 1 100 ? -9.014 -9.196 8.295 1.00 96.56 100 TRP A C 1
ATOM 789 O O . TRP A 1 100 ? -9.202 -9.152 7.079 1.00 96.56 100 TRP A O 1
ATOM 799 N N . GLY A 1 101 ? -8.971 -8.094 9.050 1.00 96.75 101 GLY A N 1
ATOM 800 C CA . GLY A 1 101 ? -9.175 -6.751 8.508 1.00 96.75 101 GLY A CA 1
ATOM 801 C C . GLY A 1 101 ? -10.559 -6.570 7.881 1.00 96.75 101 GLY A C 1
ATOM 802 O O . GLY A 1 101 ? -11.558 -7.046 8.414 1.00 96.75 101 GLY A O 1
ATOM 803 N N . ASP A 1 102 ? -10.612 -5.872 6.750 1.00 96.12 102 ASP A N 1
ATOM 804 C CA . ASP A 1 102 ? -11.816 -5.758 5.928 1.00 96.12 102 ASP A CA 1
ATOM 805 C C . ASP A 1 102 ? -11.757 -6.808 4.818 1.00 96.12 102 ASP A C 1
ATOM 807 O O . ASP A 1 102 ? -11.202 -6.559 3.753 1.00 96.12 102 ASP A O 1
ATOM 811 N N . ASN A 1 103 ? -12.256 -8.018 5.075 1.00 95.50 103 ASN A N 1
ATOM 812 C CA . ASN A 1 103 ? -12.273 -9.107 4.089 1.00 95.50 103 ASN A CA 1
ATOM 813 C C . ASN A 1 103 ? -10.881 -9.458 3.513 1.00 95.50 103 ASN A C 1
ATOM 815 O O . ASN A 1 103 ? -10.745 -9.833 2.345 1.00 95.50 103 ASN A O 1
ATOM 819 N N . GLY A 1 104 ? -9.829 -9.339 4.328 1.00 94.25 104 GLY A N 1
ATOM 820 C CA . GLY A 1 104 ? -8.428 -9.526 3.936 1.00 94.25 104 GLY A CA 1
ATOM 821 C C . GLY A 1 104 ? -7.733 -8.261 3.417 1.00 94.25 104 GLY A C 1
ATOM 822 O O . GLY A 1 104 ? -6.553 -8.317 3.058 1.00 94.25 104 GLY A O 1
ATOM 823 N N . PHE A 1 105 ? -8.431 -7.125 3.385 1.00 97.12 105 PHE A N 1
ATOM 824 C CA . PHE A 1 105 ? -7.898 -5.823 2.994 1.00 97.12 105 PHE A CA 1
ATOM 825 C C . PHE A 1 105 ? -7.651 -4.922 4.205 1.00 97.12 105 PHE A C 1
ATOM 827 O O . PHE A 1 105 ? -8.184 -5.123 5.300 1.00 97.12 105 PHE A O 1
ATOM 834 N N . PHE A 1 106 ? -6.805 -3.918 3.998 1.00 97.94 106 PHE A N 1
ATOM 835 C CA . PHE A 1 106 ? -6.524 -2.878 4.975 1.00 97.94 106 PHE A CA 1
ATOM 836 C C . PHE A 1 106 ? -6.141 -1.571 4.289 1.00 97.94 106 PHE A C 1
ATOM 838 O O . PHE A 1 106 ? -5.759 -1.545 3.117 1.00 97.94 106 PHE A O 1
ATOM 845 N N . TYR A 1 107 ? -6.248 -0.483 5.044 1.00 97.69 107 TYR A N 1
ATOM 846 C CA . TYR A 1 107 ? -6.079 0.867 4.524 1.00 97.69 107 TYR A CA 1
ATOM 847 C C . TYR A 1 107 ? -4.985 1.603 5.302 1.00 97.69 107 TYR A C 1
ATOM 849 O O . TYR A 1 107 ? -5.004 1.609 6.533 1.00 97.69 107 TYR A O 1
ATOM 857 N N . ILE A 1 108 ? -4.042 2.232 4.599 1.00 97.50 108 ILE A N 1
ATOM 858 C CA . ILE A 1 108 ? -2.965 3.045 5.196 1.00 97.50 108 ILE A CA 1
ATOM 859 C C . ILE A 1 108 ? -3.001 4.447 4.592 1.00 97.50 108 ILE A C 1
ATOM 861 O O . ILE A 1 108 ? -3.173 4.594 3.386 1.00 97.50 108 ILE A O 1
ATOM 865 N N . GLU A 1 109 ? -2.837 5.478 5.418 1.00 95.88 109 GLU A N 1
ATOM 866 C CA . GLU A 1 109 ? -2.782 6.876 4.971 1.00 95.88 109 GLU A CA 1
ATOM 867 C C . GLU A 1 109 ? -1.599 7.137 4.016 1.00 95.88 109 GLU A C 1
ATOM 869 O O . GLU A 1 109 ? -0.470 6.718 4.278 1.00 95.88 109 GLU A O 1
ATOM 874 N N . GLN A 1 110 ? -1.858 7.842 2.908 1.00 95.25 110 GLN A N 1
ATOM 875 C CA . GLN A 1 110 ? -0.835 8.200 1.915 1.00 95.25 110 GLN A CA 1
ATOM 876 C C . GLN A 1 110 ? 0.061 9.344 2.407 1.00 95.25 110 GLN A C 1
ATOM 878 O O . GLN A 1 110 ? -0.402 10.290 3.043 1.00 95.25 110 GLN A O 1
ATOM 883 N N . GLY A 1 111 ? 1.339 9.315 2.029 1.00 94.19 111 GLY A N 1
ATOM 884 C CA . GLY A 1 111 ? 2.300 10.403 2.236 1.00 94.19 111 GLY A CA 1
ATOM 885 C C . GLY A 1 111 ? 2.833 10.526 3.663 1.00 94.19 111 GLY A C 1
ATOM 886 O O . GLY A 1 111 ? 3.540 11.485 3.973 1.00 94.19 111 GLY A O 1
ATOM 887 N N . LYS A 1 112 ? 2.488 9.580 4.542 1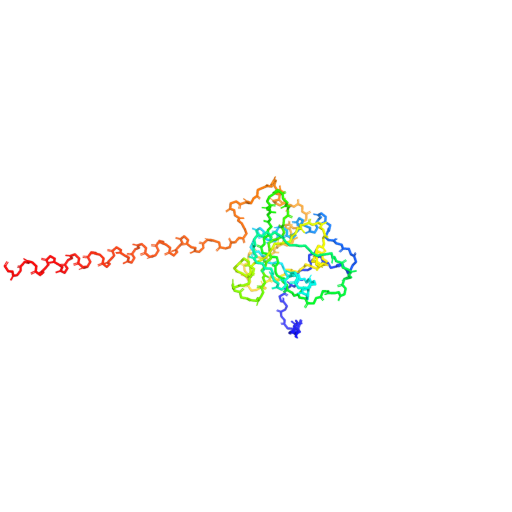.00 94.81 112 LYS A N 1
ATOM 888 C CA . LYS A 1 112 ? 2.966 9.520 5.931 1.00 94.81 112 LYS A CA 1
ATOM 889 C C . LYS A 1 112 ? 4.025 8.447 6.151 1.00 94.81 112 LYS A C 1
ATOM 891 O O . LYS A 1 112 ? 4.547 8.351 7.256 1.00 94.81 112 LYS A O 1
ATOM 896 N N . ASN A 1 113 ? 4.313 7.625 5.138 1.00 94.75 113 ASN A N 1
ATOM 897 C CA . ASN A 1 113 ? 5.169 6.447 5.258 1.00 94.75 113 ASN A CA 1
ATOM 898 C C . ASN A 1 113 ? 4.841 5.578 6.490 1.00 94.75 113 ASN A C 1
ATOM 900 O O . ASN A 1 113 ? 5.731 5.045 7.156 1.00 94.75 113 ASN A O 1
ATOM 904 N N . GLY A 1 114 ? 3.550 5.445 6.813 1.00 95.44 114 GLY A N 1
ATOM 905 C CA . GLY A 1 114 ? 3.106 4.593 7.911 1.00 95.44 114 GLY A CA 1
ATOM 906 C C . GLY A 1 114 ? 3.581 3.157 7.693 1.00 95.44 114 GLY A C 1
ATOM 907 O O . GLY A 1 114 ? 3.574 2.662 6.566 1.00 95.44 114 GLY A O 1
ATOM 908 N N . TYR A 1 115 ? 4.022 2.494 8.761 1.00 96.00 115 TYR A N 1
ATOM 909 C CA . TYR A 1 115 ? 4.579 1.139 8.722 1.00 96.00 115 TYR A CA 1
ATOM 910 C C . TYR A 1 115 ? 5.778 0.977 7.771 1.00 96.00 115 TYR A C 1
ATOM 912 O O . TYR A 1 115 ? 6.054 -0.133 7.321 1.00 96.00 115 TYR A O 1
ATOM 920 N N . CYS A 1 116 ? 6.483 2.060 7.427 1.00 94.81 116 CYS A N 1
ATOM 921 C CA . CYS A 1 116 ? 7.558 2.053 6.429 1.00 94.81 116 CYS A CA 1
ATOM 922 C C . CYS A 1 116 ? 7.119 1.530 5.045 1.00 94.81 116 CYS A C 1
ATOM 924 O O . CYS A 1 116 ? 7.934 0.972 4.307 1.00 94.81 116 CYS A O 1
ATOM 926 N N . LEU A 1 117 ? 5.830 1.658 4.715 1.00 95.56 117 LEU A N 1
ATOM 927 C CA . LEU A 1 117 ? 5.233 1.103 3.500 1.00 95.56 117 LEU A CA 1
ATOM 928 C C . LEU A 1 117 ? 5.725 1.801 2.221 1.00 95.56 117 LEU A C 1
ATOM 930 O O . LEU A 1 117 ? 5.909 1.162 1.188 1.00 95.56 117 LEU A O 1
ATOM 934 N N . GLU A 1 118 ? 5.930 3.116 2.270 1.00 95.25 118 GLU A N 1
ATOM 935 C CA . GLU A 1 118 ? 6.177 3.962 1.095 1.00 95.25 118 GLU A CA 1
ATOM 936 C C . GLU A 1 118 ? 7.665 4.002 0.717 1.00 95.25 118 GLU A C 1
ATOM 938 O O . GLU A 1 118 ? 8.204 5.060 0.406 1.00 95.25 118 GLU A O 1
ATOM 943 N N . MET A 1 119 ? 8.342 2.850 0.783 1.00 89.69 119 MET A N 1
ATOM 944 C CA . MET A 1 119 ? 9.794 2.721 0.578 1.00 89.69 119 MET A CA 1
ATOM 945 C C . MET A 1 119 ? 10.173 1.759 -0.551 1.00 89.69 119 MET A C 1
ATOM 947 O O . MET A 1 119 ? 11.235 1.901 -1.153 1.00 89.69 119 MET A O 1
ATOM 951 N N . TYR A 1 120 ? 9.296 0.810 -0.888 1.00 87.19 120 TYR A N 1
ATOM 952 C CA . TYR A 1 120 ? 9.501 -0.112 -2.003 1.00 87.19 120 TYR A CA 1
ATOM 953 C C . TYR A 1 120 ? 8.206 -0.344 -2.770 1.00 87.19 120 TYR A C 1
ATOM 955 O O . TYR A 1 120 ? 7.156 -0.568 -2.168 1.00 87.19 120 TYR A O 1
ATOM 963 N N . ALA A 1 121 ? 8.297 -0.334 -4.098 1.00 88.38 121 ALA A N 1
ATOM 964 C CA . ALA A 1 121 ? 7.177 -0.626 -4.979 1.00 88.38 121 ALA A CA 1
ATOM 965 C C . ALA A 1 121 ? 7.654 -1.342 -6.247 1.00 88.38 121 ALA A C 1
ATOM 967 O O . ALA A 1 121 ? 8.469 -0.807 -7.004 1.00 88.38 121 ALA A O 1
ATOM 968 N N . PHE A 1 122 ? 7.100 -2.527 -6.501 1.00 86.06 122 PHE A N 1
ATOM 969 C CA . PHE A 1 122 ? 7.432 -3.356 -7.660 1.00 86.06 122 PHE A CA 1
ATOM 970 C C . PHE A 1 122 ? 6.174 -3.808 -8.391 1.00 86.06 122 PHE A C 1
ATOM 972 O O . PHE A 1 122 ? 5.202 -4.218 -7.762 1.00 86.06 122 PHE A O 1
ATOM 979 N N . ALA A 1 123 ? 6.205 -3.798 -9.718 1.00 85.12 123 ALA A N 1
ATOM 980 C CA . ALA A 1 123 ? 5.172 -4.409 -10.545 1.00 85.12 123 ALA A CA 1
ATOM 981 C C . ALA A 1 123 ? 5.738 -5.621 -11.294 1.00 85.12 123 ALA A C 1
ATOM 983 O O . ALA A 1 123 ? 6.870 -5.590 -11.780 1.00 85.12 123 ALA A O 1
ATOM 984 N N . LEU A 1 124 ? 4.929 -6.674 -11.401 1.00 77.31 124 LEU A N 1
ATOM 985 C CA . LEU A 1 124 ? 5.239 -7.884 -12.159 1.00 77.31 124 LEU A CA 1
ATOM 986 C C . LEU A 1 124 ? 4.332 -7.917 -13.389 1.00 77.31 124 LEU A C 1
ATOM 988 O O . LEU A 1 124 ? 3.110 -7.924 -13.246 1.00 77.31 124 LEU A O 1
ATOM 992 N N . ILE A 1 125 ? 4.915 -7.922 -14.589 1.00 71.56 125 ILE A N 1
ATOM 993 C CA . ILE A 1 125 ? 4.156 -7.984 -15.846 1.00 71.56 125 ILE A CA 1
ATOM 994 C C . ILE A 1 125 ? 4.580 -9.241 -16.613 1.00 71.56 125 ILE A C 1
ATOM 996 O O . ILE A 1 125 ? 5.673 -9.239 -17.181 1.00 71.56 125 ILE A O 1
ATOM 1000 N N . PRO A 1 126 ? 3.751 -10.305 -16.645 1.00 62.94 126 PRO A N 1
ATOM 1001 C CA . PRO A 1 126 ? 4.081 -11.547 -17.338 1.00 62.94 126 PRO A CA 1
ATOM 1002 C C . PRO A 1 126 ? 4.435 -11.310 -18.808 1.00 62.94 126 PRO A C 1
ATOM 1004 O O . PRO A 1 126 ? 3.711 -10.623 -19.530 1.00 62.94 126 PRO A O 1
ATOM 1007 N N . ARG A 1 127 ? 5.527 -11.929 -19.267 1.00 53.91 127 ARG A N 1
ATOM 1008 C CA . ARG A 1 127 ? 6.015 -11.809 -20.653 1.00 53.91 127 ARG A CA 1
ATOM 1009 C C . ARG A 1 127 ? 5.059 -12.430 -21.687 1.00 53.91 127 ARG A C 1
ATOM 1011 O O . ARG A 1 127 ? 5.044 -11.998 -22.832 1.00 53.91 127 ARG A O 1
ATOM 1018 N N . ALA A 1 128 ? 4.234 -13.401 -21.287 1.00 52.97 128 ALA A N 1
ATOM 1019 C CA . ALA A 1 128 ? 3.390 -14.207 -22.178 1.00 52.97 128 ALA A CA 1
ATOM 1020 C C . ALA A 1 128 ? 2.132 -13.505 -22.743 1.00 52.97 128 ALA A C 1
ATOM 1022 O O . ALA A 1 128 ? 1.310 -14.155 -23.382 1.00 52.97 128 ALA A O 1
ATOM 1023 N N . LEU A 1 129 ? 1.989 -12.184 -22.590 1.00 53.34 129 LEU A N 1
ATOM 1024 C CA . LEU A 1 129 ? 1.105 -11.378 -23.446 1.00 53.34 129 LEU A CA 1
ATOM 1025 C C . LEU A 1 129 ? 1.799 -11.132 -24.803 1.00 53.34 129 LEU A C 1
ATOM 1027 O O . LEU A 1 129 ? 2.076 -9.996 -25.193 1.00 53.34 129 LEU A O 1
ATOM 1031 N N . GLY A 1 130 ? 2.164 -12.234 -25.462 1.00 43.06 130 GLY A N 1
ATOM 1032 C CA . GLY A 1 130 ? 2.790 -12.266 -26.776 1.00 43.06 130 GLY A CA 1
ATOM 1033 C C . GLY A 1 130 ? 1.804 -11.830 -27.855 1.00 43.06 130 GLY A C 1
ATOM 1034 O O . GLY A 1 130 ? 0.611 -12.097 -27.763 1.00 43.06 130 GLY A O 1
ATOM 1035 N N . ASP A 1 131 ? 2.341 -11.154 -28.863 1.00 43.84 131 ASP A N 1
ATOM 1036 C CA . ASP A 1 131 ? 1.686 -10.764 -30.112 1.00 43.84 131 ASP A CA 1
ATOM 1037 C C . ASP A 1 131 ? 0.760 -9.536 -30.016 1.00 43.84 131 ASP A C 1
ATOM 1039 O O . ASP A 1 131 ? -0.441 -9.568 -30.268 1.00 43.84 131 ASP A O 1
ATOM 1043 N N . GLY A 1 132 ? 1.372 -8.386 -29.706 1.00 47.72 132 GLY A N 1
ATOM 1044 C CA . GLY A 1 132 ? 0.865 -7.075 -30.140 1.00 47.72 132 GLY A CA 1
ATOM 1045 C C . GLY A 1 132 ? 0.275 -6.160 -29.065 1.00 47.72 132 GLY A C 1
ATOM 1046 O O . GLY A 1 132 ? 0.097 -4.975 -29.332 1.00 47.72 132 GLY A O 1
ATOM 1047 N N . ILE A 1 133 ? 0.032 -6.649 -27.846 1.00 48.44 133 ILE A N 1
ATOM 1048 C CA . ILE A 1 133 ? -0.575 -5.834 -26.770 1.00 48.44 133 ILE A CA 1
ATOM 1049 C C . ILE A 1 133 ? 0.485 -5.125 -25.904 1.00 48.44 133 ILE A C 1
ATOM 1051 O O . ILE A 1 133 ? 0.233 -4.057 -25.349 1.00 48.44 133 ILE A O 1
ATOM 1055 N N . VAL A 1 134 ? 1.701 -5.675 -25.811 1.00 46.62 134 VAL A N 1
ATOM 1056 C CA . VAL A 1 134 ? 2.733 -5.239 -24.845 1.00 46.62 134 VAL A CA 1
ATOM 1057 C C . VAL A 1 134 ? 4.030 -4.833 -25.555 1.00 46.62 134 VAL A C 1
ATOM 1059 O O . VAL A 1 134 ? 5.123 -5.004 -25.031 1.00 46.62 134 VAL A O 1
ATOM 1062 N N . SER A 1 135 ? 3.951 -4.258 -26.758 1.00 43.25 135 SER A N 1
ATOM 1063 C CA . SER A 1 135 ? 5.155 -3.711 -27.405 1.00 43.25 135 SER A CA 1
ATOM 1064 C C . SER A 1 135 ? 5.673 -2.451 -26.706 1.00 43.25 135 SER A C 1
ATOM 1066 O O . SER A 1 135 ? 6.818 -2.071 -26.924 1.00 43.25 135 SER A O 1
ATOM 1068 N N . ASN A 1 136 ? 4.855 -1.798 -25.865 1.00 42.94 136 ASN A N 1
ATOM 1069 C CA . ASN A 1 136 ? 5.197 -0.493 -25.305 1.00 42.94 136 ASN A CA 1
ATOM 1070 C C . ASN A 1 136 ? 4.478 -0.067 -24.002 1.00 42.94 136 ASN A C 1
ATOM 1072 O O . ASN A 1 136 ? 4.027 1.079 -23.904 1.00 42.94 136 ASN A O 1
ATOM 1076 N N . PRO A 1 137 ? 4.433 -0.880 -22.925 1.00 44.06 137 PRO A N 1
ATOM 1077 C CA . PRO A 1 137 ? 3.970 -0.375 -21.625 1.00 44.06 137 PRO A CA 1
ATOM 1078 C C . PRO A 1 137 ? 4.777 0.851 -21.168 1.00 44.06 137 PRO A C 1
ATOM 1080 O O . PRO A 1 137 ? 4.226 1.758 -20.549 1.00 44.06 137 PRO A O 1
ATOM 1083 N N . GLY A 1 138 ? 6.069 0.881 -21.533 1.00 38.78 138 GLY A N 1
ATOM 1084 C CA . GLY A 1 138 ? 7.046 1.927 -21.227 1.00 38.78 138 GLY A CA 1
ATOM 1085 C C . GLY A 1 138 ? 7.155 3.092 -22.225 1.00 38.78 138 GLY A C 1
ATOM 1086 O O . GLY A 1 138 ? 7.798 4.084 -21.903 1.00 38.78 138 GLY A O 1
ATOM 1087 N N . GLN A 1 139 ? 6.528 3.070 -23.411 1.00 37.50 139 GLN A N 1
ATOM 1088 C CA . GLN A 1 139 ? 6.451 4.303 -24.227 1.00 37.50 139 GLN A CA 1
ATOM 1089 C C . GLN A 1 139 ? 5.305 5.221 -23.792 1.00 37.50 139 GLN A C 1
ATOM 1091 O O . GLN A 1 139 ? 5.399 6.434 -23.967 1.00 37.50 139 GLN A O 1
ATOM 1096 N N . HIS A 1 140 ? 4.294 4.691 -23.097 1.00 40.75 140 HIS A N 1
ATOM 1097 C CA . HIS A 1 140 ? 3.298 5.517 -22.406 1.00 40.75 140 HIS A CA 1
ATOM 1098 C C . HIS A 1 140 ? 3.820 6.131 -21.093 1.00 40.75 140 HIS A C 1
ATOM 1100 O O . HIS A 1 140 ? 3.139 6.965 -20.501 1.00 40.75 140 HIS A O 1
ATOM 1106 N N . THR A 1 141 ? 5.032 5.784 -20.634 1.00 43.53 141 THR A N 1
ATOM 1107 C CA . THR A 1 141 ? 5.603 6.331 -19.390 1.00 43.53 141 THR A CA 1
ATOM 1108 C C . THR A 1 141 ? 6.378 7.638 -19.571 1.00 43.53 141 THR A C 1
ATOM 1110 O O . THR A 1 141 ? 6.875 8.164 -18.581 1.00 43.53 141 THR A O 1
ATOM 1113 N N . SER A 1 142 ? 6.494 8.195 -20.787 1.00 37.75 142 SER A N 1
ATOM 1114 C CA . SER A 1 142 ? 7.331 9.390 -21.006 1.00 37.75 142 SER A CA 1
ATOM 1115 C C . SER A 1 142 ? 6.595 10.737 -20.995 1.00 37.75 142 SER A C 1
ATOM 1117 O O . SER A 1 142 ? 7.265 11.767 -20.906 1.00 37.75 142 SER A O 1
ATOM 1119 N N . ARG A 1 143 ? 5.251 10.798 -21.034 1.00 39.41 143 ARG A N 1
ATOM 1120 C CA . ARG A 1 143 ? 4.546 12.093 -20.857 1.00 39.41 143 ARG A CA 1
ATOM 1121 C C . ARG A 1 143 ? 3.038 12.078 -20.591 1.00 39.41 143 ARG A C 1
ATOM 1123 O O . ARG A 1 143 ? 2.463 13.155 -20.469 1.00 39.41 143 ARG A O 1
ATOM 1130 N N . GLN A 1 144 ? 2.381 10.923 -20.491 1.00 38.66 144 GLN A N 1
ATOM 1131 C CA . GLN A 1 144 ? 0.933 10.864 -20.260 1.00 38.66 144 GLN A CA 1
ATOM 1132 C C . GLN A 1 144 ? 0.621 10.157 -18.941 1.00 38.66 144 GLN A C 1
ATOM 1134 O O . GLN A 1 144 ? 0.444 8.944 -18.870 1.00 38.66 144 GLN A O 1
ATOM 1139 N N . ILE A 1 145 ? 0.555 10.957 -17.876 1.00 41.41 145 ILE A N 1
ATOM 1140 C CA . ILE A 1 145 ? -0.163 10.592 -16.654 1.00 41.41 145 ILE A CA 1
ATOM 1141 C C . ILE A 1 145 ? -1.645 10.705 -17.022 1.00 41.41 145 ILE A C 1
ATOM 1143 O O . ILE A 1 145 ? -2.167 11.813 -17.090 1.00 41.41 145 ILE A O 1
ATOM 1147 N N . LEU A 1 146 ? -2.275 9.581 -17.375 1.00 41.78 146 LEU A N 1
ATOM 1148 C CA . LEU A 1 146 ? -3.658 9.561 -17.873 1.00 41.78 146 LEU A CA 1
ATOM 1149 C C . LEU A 1 146 ? -4.699 9.843 -16.790 1.00 41.78 146 LEU A C 1
ATOM 1151 O O . LEU A 1 146 ? -5.840 10.127 -17.128 1.00 41.78 146 LEU A O 1
ATOM 1155 N N . ASP A 1 147 ? -4.302 9.796 -15.520 1.00 44.62 147 ASP A N 1
ATOM 1156 C CA . ASP A 1 147 ? -5.224 9.999 -14.419 1.00 44.62 147 ASP A CA 1
ATOM 1157 C C . ASP A 1 147 ? -4.583 10.854 -13.317 1.00 44.62 147 ASP A C 1
ATOM 1159 O O . ASP A 1 147 ? -3.630 10.455 -12.635 1.00 44.62 147 ASP A O 1
ATOM 1163 N N . ILE A 1 148 ? -5.057 12.095 -13.222 1.00 44.66 148 ILE A N 1
ATOM 1164 C CA . ILE A 1 148 ? -4.771 13.041 -12.143 1.00 44.66 148 ILE A CA 1
ATOM 1165 C C . ILE A 1 148 ? -6.061 13.095 -11.320 1.00 44.66 148 ILE A C 1
ATOM 1167 O O . ILE A 1 148 ? -6.778 14.086 -11.359 1.00 44.66 148 ILE A O 1
ATOM 1171 N N . ASP A 1 149 ? -6.374 11.989 -10.651 1.00 51.50 149 ASP A N 1
ATOM 1172 C CA . ASP A 1 149 ? -7.629 11.807 -9.921 1.00 51.50 149 ASP A CA 1
ATOM 1173 C C . ASP A 1 149 ? -7.829 12.905 -8.847 1.00 51.50 149 ASP A C 1
ATOM 1175 O O . ASP A 1 149 ? -6.937 13.191 -8.031 1.00 51.50 149 ASP A O 1
ATOM 1179 N N . ASP A 1 150 ? -8.995 13.554 -8.907 1.00 48.31 150 ASP A N 1
ATOM 1180 C CA . ASP A 1 150 ? -9.401 14.803 -8.253 1.00 48.31 150 ASP A CA 1
ATOM 1181 C C . ASP A 1 150 ? -10.268 14.589 -7.000 1.00 48.31 150 ASP A C 1
ATOM 1183 O O . ASP A 1 150 ? -10.629 15.543 -6.301 1.00 48.31 150 ASP A O 1
ATOM 1187 N N . GLY A 1 151 ? -10.454 13.334 -6.584 1.00 47.75 151 GLY A N 1
ATOM 1188 C CA . GLY A 1 151 ? -10.612 13.040 -5.170 1.00 47.75 151 GLY A CA 1
ATOM 1189 C C . GLY A 1 151 ? -11.964 12.528 -4.702 1.00 47.75 151 GLY A C 1
ATOM 1190 O O . GLY A 1 151 ? -12.396 12.920 -3.610 1.00 47.75 151 GLY A O 1
ATOM 1191 N N . GLY A 1 152 ? -12.541 11.584 -5.434 1.00 40.44 152 GLY A N 1
ATOM 1192 C CA . GLY A 1 152 ? -13.527 10.631 -4.921 1.00 40.44 152 GLY A CA 1
ATOM 1193 C C . GLY A 1 152 ? -12.957 9.211 -4.842 1.00 40.44 152 GLY A C 1
ATOM 1194 O O . GLY A 1 152 ? -11.870 8.941 -5.335 1.00 40.44 152 GLY A O 1
ATOM 1195 N N . LEU A 1 153 ? -13.688 8.281 -4.218 1.00 43.66 153 LEU A N 1
ATOM 1196 C CA . LEU A 1 153 ? -13.562 6.873 -4.601 1.00 43.66 153 LEU A CA 1
ATOM 1197 C C . LEU A 1 153 ? -14.127 6.797 -6.022 1.00 43.66 153 LEU A C 1
ATOM 1199 O O . LEU A 1 153 ? -15.335 6.976 -6.192 1.00 43.66 153 LEU A O 1
ATOM 1203 N N . GLU A 1 154 ? -13.276 6.628 -7.034 1.00 47.41 154 GLU A N 1
ATOM 1204 C CA . GLU A 1 154 ? -13.750 6.402 -8.396 1.00 47.41 154 GLU A CA 1
ATOM 1205 C C . GLU A 1 154 ? -14.813 5.295 -8.392 1.00 47.41 154 GLU A C 1
ATOM 1207 O O . GLU A 1 154 ? -14.694 4.287 -7.686 1.00 47.41 154 GLU A O 1
ATOM 1212 N N . LYS A 1 155 ? -15.845 5.440 -9.234 1.00 41.19 155 LYS A N 1
ATOM 1213 C CA . LYS A 1 155 ? -16.822 4.361 -9.482 1.00 41.19 155 LYS A CA 1
ATOM 1214 C C . LYS A 1 155 ? -16.143 3.073 -9.984 1.00 41.19 155 LYS A C 1
ATOM 1216 O O . LYS A 1 155 ? -16.750 2.008 -9.944 1.00 41.19 155 LYS A O 1
ATOM 1221 N N . ASN A 1 156 ? -14.878 3.181 -10.388 1.00 44.09 156 ASN A N 1
ATOM 1222 C CA . ASN A 1 156 ? -13.974 2.108 -10.748 1.00 44.09 156 ASN A CA 1
ATOM 1223 C C . ASN A 1 156 ? -12.906 2.011 -9.649 1.00 44.09 156 ASN A C 1
ATOM 1225 O O . ASN A 1 156 ? -11.798 2.517 -9.773 1.00 44.09 156 ASN A O 1
ATOM 1229 N N . ASN A 1 157 ? -13.249 1.372 -8.539 1.00 43.16 157 ASN A N 1
ATOM 1230 C CA . ASN A 1 157 ? -12.415 1.197 -7.342 1.00 43.16 157 ASN A CA 1
ATOM 1231 C C . ASN A 1 157 ? -11.119 0.366 -7.546 1.00 43.16 157 ASN A C 1
ATOM 1233 O O . ASN A 1 157 ? -10.647 -0.260 -6.597 1.00 43.16 157 ASN A O 1
ATOM 1237 N N . GLY A 1 158 ? -10.589 0.255 -8.770 1.00 41.53 158 GLY A N 1
ATOM 1238 C CA . GLY A 1 158 ? -9.471 -0.631 -9.118 1.00 41.53 158 GLY A CA 1
ATOM 1239 C C . GLY A 1 158 ? -9.747 -2.119 -8.865 1.00 41.53 158 GLY A C 1
ATOM 1240 O O . GLY A 1 158 ? -8.874 -2.957 -9.080 1.00 41.53 158 GLY A O 1
ATOM 1241 N N . SER A 1 159 ? -10.954 -2.481 -8.416 1.00 38.66 159 SER A N 1
ATOM 1242 C CA . SER A 1 159 ? -11.331 -3.866 -8.187 1.00 38.66 159 SER A CA 1
ATOM 1243 C C . SER A 1 159 ? -11.878 -4.471 -9.479 1.00 38.66 159 SER A C 1
ATOM 1245 O O . SER A 1 159 ? -12.615 -3.834 -10.232 1.00 38.66 159 SER A O 1
ATOM 1247 N N . PHE A 1 160 ? -11.536 -5.734 -9.725 1.00 37.53 160 PHE A N 1
ATOM 1248 C CA . PHE A 1 160 ? -12.059 -6.567 -10.812 1.00 37.53 160 PHE A CA 1
ATOM 1249 C C . PHE A 1 160 ? -13.560 -6.908 -10.614 1.00 37.53 160 PHE A C 1
ATOM 1251 O O . PHE A 1 160 ? -13.962 -8.068 -10.650 1.00 37.53 160 PHE A O 1
ATOM 1258 N N . GLN A 1 161 ? -14.429 -5.912 -10.414 1.00 39.19 161 GLN A N 1
ATOM 1259 C CA . GLN A 1 161 ? -15.887 -6.096 -10.287 1.00 39.19 161 GLN A CA 1
ATOM 1260 C C . GLN A 1 161 ? -16.583 -6.426 -11.626 1.00 39.19 161 GLN A C 1
ATOM 1262 O O . GLN A 1 161 ? -17.781 -6.696 -11.648 1.00 39.19 161 GLN A O 1
ATOM 1267 N N . GLY A 1 162 ? -15.849 -6.492 -12.743 1.00 34.03 162 GLY A N 1
ATOM 1268 C CA . GLY A 1 162 ? -16.399 -6.813 -14.068 1.00 34.03 162 GLY A CA 1
ATOM 1269 C C . GLY A 1 162 ? -16.944 -8.241 -14.238 1.00 34.03 162 GLY A C 1
ATOM 1270 O O . GLY A 1 162 ? -17.681 -8.492 -15.186 1.00 34.03 162 GLY A O 1
ATOM 1271 N N . TYR A 1 163 ? -16.639 -9.177 -13.329 1.00 36.28 163 TYR A N 1
ATOM 1272 C CA . TYR A 1 163 ? -17.108 -10.568 -13.442 1.00 36.28 163 TYR A CA 1
ATOM 1273 C C . TYR A 1 163 ? -18.459 -10.844 -12.766 1.00 36.28 163 TYR A C 1
ATOM 1275 O O . TYR A 1 163 ? -19.117 -11.824 -13.112 1.00 36.28 163 TYR A O 1
ATOM 1283 N N . LEU A 1 164 ? -18.927 -9.984 -11.854 1.00 36.12 164 LEU A N 1
ATOM 1284 C CA . LEU A 1 164 ? -20.190 -10.236 -11.146 1.00 36.12 164 LEU A CA 1
ATOM 1285 C C . LEU A 1 164 ? -21.417 -9.999 -12.047 1.00 36.12 164 LEU A C 1
ATOM 1287 O O . LEU A 1 164 ? -22.414 -10.708 -11.937 1.00 36.12 164 LEU A O 1
ATOM 1291 N N . ILE A 1 165 ? -21.322 -9.065 -13.000 1.00 39.91 165 ILE A N 1
ATOM 1292 C CA . ILE A 1 165 ? -22.421 -8.736 -13.924 1.00 39.91 165 ILE A CA 1
ATOM 1293 C C . ILE A 1 165 ? -22.650 -9.863 -14.952 1.00 39.91 165 ILE A C 1
ATOM 1295 O O . ILE A 1 165 ? -23.794 -10.149 -15.302 1.00 39.91 165 ILE A O 1
ATOM 1299 N N . LEU A 1 166 ? -21.593 -10.569 -15.374 1.00 33.69 166 LEU A N 1
ATOM 1300 C CA . LEU A 1 166 ? -21.701 -11.719 -16.287 1.00 33.69 166 LEU A CA 1
ATOM 1301 C C . LEU A 1 166 ? -22.250 -12.985 -15.606 1.00 33.69 166 LEU A C 1
ATOM 1303 O O . LEU A 1 166 ? -22.887 -13.807 -16.257 1.00 33.69 166 LEU A O 1
ATOM 1307 N N . ILE A 1 167 ? -22.053 -13.151 -14.295 1.00 40.88 167 ILE A N 1
ATOM 1308 C CA . ILE A 1 167 ? -22.599 -14.308 -13.566 1.00 40.88 167 ILE A CA 1
ATOM 1309 C C . ILE A 1 167 ? -24.105 -14.132 -13.313 1.00 40.88 167 ILE A C 1
ATOM 1311 O O . ILE A 1 167 ? -24.864 -15.096 -13.427 1.00 40.88 167 ILE A O 1
ATOM 1315 N N . ILE A 1 168 ? -24.567 -12.906 -13.043 1.00 43.69 168 ILE A N 1
ATOM 1316 C CA . ILE A 1 168 ? -25.995 -12.629 -12.811 1.00 43.69 168 ILE A CA 1
ATOM 1317 C C . ILE A 1 168 ? -26.822 -12.839 -14.091 1.00 43.69 168 ILE A C 1
ATOM 1319 O O . ILE A 1 168 ? -27.933 -13.370 -14.012 1.00 43.69 168 ILE A O 1
ATOM 1323 N N . SER A 1 169 ? -26.282 -12.525 -15.276 1.00 42.38 169 SER A N 1
ATOM 1324 C CA . SER A 1 169 ? -26.973 -12.819 -16.540 1.00 42.38 169 SER A CA 1
ATOM 1325 C C . SER A 1 169 ? -27.068 -14.325 -16.827 1.00 42.38 169 SER A C 1
ATOM 1327 O O . SER A 1 169 ? -28.100 -14.783 -17.316 1.00 42.38 169 SER A O 1
ATOM 1329 N N . CYS A 1 170 ? -26.067 -15.124 -16.440 1.00 40.03 170 CYS A N 1
ATOM 1330 C CA . CYS A 1 170 ? -26.113 -16.585 -16.578 1.00 40.03 170 CYS A CA 1
ATOM 1331 C C . CYS A 1 170 ? -27.089 -17.256 -15.592 1.00 40.03 170 CYS A C 1
ATOM 1333 O O . CYS A 1 170 ? -27.802 -18.185 -15.975 1.00 40.03 170 CYS A O 1
ATOM 1335 N N . ILE A 1 171 ? -27.186 -16.778 -14.346 1.00 50.66 171 ILE A N 1
ATOM 1336 C CA . ILE A 1 171 ? -28.113 -17.345 -13.346 1.00 50.66 171 ILE A CA 1
ATOM 1337 C C . ILE A 1 171 ? -29.577 -17.008 -13.687 1.00 50.66 171 ILE A C 1
ATOM 1339 O O . ILE A 1 171 ? -30.456 -17.860 -13.532 1.00 50.66 171 ILE A O 1
ATOM 1343 N N . GLY A 1 172 ? -29.846 -15.813 -14.230 1.00 44.09 172 GLY A N 1
ATOM 1344 C CA . GLY A 1 172 ? -31.190 -15.415 -14.668 1.00 44.09 172 GLY A CA 1
ATOM 1345 C C . GLY A 1 172 ? -31.754 -16.285 -15.800 1.00 44.09 172 GLY A C 1
ATOM 1346 O O . GL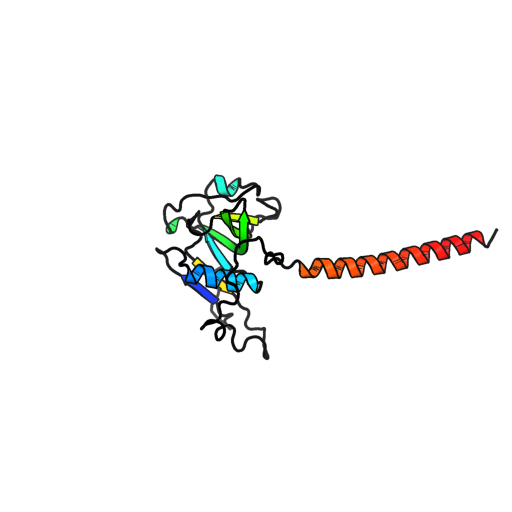Y A 1 172 ? -32.950 -16.582 -15.818 1.00 44.09 172 GLY A O 1
ATOM 1347 N N . ILE A 1 173 ? -30.894 -16.763 -16.705 1.00 50.41 173 ILE A N 1
ATOM 1348 C CA . ILE A 1 173 ? -31.305 -17.635 -17.814 1.00 50.41 173 ILE A CA 1
ATOM 1349 C C . ILE A 1 173 ? -31.603 -19.058 -17.312 1.00 50.41 173 ILE A C 1
ATOM 1351 O O . ILE A 1 173 ? -32.600 -19.650 -17.720 1.00 50.41 173 ILE A O 1
ATOM 1355 N N . ILE A 1 174 ? -30.824 -19.589 -16.362 1.00 49.41 174 ILE A N 1
ATOM 1356 C CA . ILE A 1 174 ? -31.041 -20.944 -15.817 1.00 49.41 174 ILE A CA 1
ATOM 1357 C C . ILE A 1 174 ? -32.331 -21.012 -14.970 1.00 49.41 174 ILE A C 1
ATOM 1359 O O . ILE A 1 174 ? -33.066 -21.999 -15.049 1.00 49.41 174 ILE A O 1
ATOM 1363 N N . GLY A 1 175 ? -32.671 -19.948 -14.231 1.00 44.09 175 GLY A N 1
ATOM 1364 C CA . GLY A 1 175 ? -33.922 -19.862 -13.458 1.00 44.09 175 GLY A CA 1
ATOM 1365 C C . GLY A 1 175 ? -35.199 -19.775 -14.311 1.00 44.09 175 GLY A C 1
ATOM 1366 O O . GLY A 1 175 ? -36.256 -20.266 -13.908 1.00 44.09 175 GLY A O 1
ATOM 1367 N N . CYS A 1 176 ? -35.117 -19.214 -15.522 1.00 47.06 176 CYS A N 1
ATOM 1368 C CA . CYS A 1 176 ? -36.255 -19.178 -16.448 1.00 47.06 176 CYS A CA 1
ATOM 1369 C C . CYS A 1 176 ? -36.585 -20.562 -17.034 1.00 47.06 176 CYS A C 1
ATOM 1371 O O . CYS A 1 176 ? -37.759 -20.889 -17.221 1.00 47.06 176 CYS A O 1
ATOM 1373 N N . VAL A 1 177 ? -35.578 -21.409 -17.278 1.00 51.69 177 VAL A N 1
ATOM 1374 C CA . VAL A 1 177 ? -35.782 -22.728 -17.907 1.00 51.69 177 VAL A CA 1
ATOM 1375 C C . VAL A 1 177 ? -36.353 -23.757 -16.919 1.00 51.69 177 VAL A C 1
ATOM 1377 O O . VAL A 1 177 ? -37.186 -24.588 -17.298 1.00 51.69 177 VAL A O 1
ATOM 1380 N N . SER A 1 178 ? -35.998 -23.679 -15.632 1.00 52.09 178 SER A N 1
ATOM 1381 C CA . SER A 1 178 ? -36.565 -24.567 -14.603 1.00 52.09 178 SER A CA 1
ATOM 1382 C C . SER A 1 178 ? -38.030 -24.238 -14.282 1.00 52.09 178 SER A C 1
ATOM 1384 O O . SER A 1 178 ? -38.844 -25.148 -14.120 1.00 52.09 178 SER A O 1
ATOM 1386 N N . SER A 1 179 ? -38.397 -22.953 -14.297 1.00 53.25 179 SER A N 1
ATOM 1387 C CA . SER A 1 179 ? -39.760 -22.478 -14.010 1.00 53.25 179 SER A CA 1
ATOM 1388 C C . SER A 1 179 ? -40.773 -22.887 -15.089 1.00 53.25 179 SER A C 1
ATOM 1390 O O . SER A 1 179 ? -41.876 -23.338 -14.777 1.00 53.25 179 SER A O 1
ATOM 1392 N N . LEU A 1 180 ? -40.384 -22.801 -16.368 1.00 53.25 180 LEU A N 1
ATOM 1393 C CA . LEU A 1 180 ? -41.222 -23.239 -17.490 1.00 53.25 180 LEU A CA 1
ATOM 1394 C C . LEU A 1 180 ? -41.431 -24.758 -17.483 1.00 53.25 180 LEU A C 1
ATOM 1396 O O . LEU A 1 180 ? -42.549 -25.227 -17.691 1.00 53.25 180 LEU A O 1
ATOM 1400 N N . THR A 1 181 ? -40.389 -25.532 -17.175 1.00 55.34 181 THR A N 1
ATOM 1401 C CA . THR A 1 181 ? -40.476 -27.001 -17.148 1.00 55.34 181 THR A CA 1
ATOM 1402 C C . THR A 1 181 ? -41.398 -27.492 -16.024 1.00 55.34 181 THR A C 1
ATOM 1404 O O . THR A 1 181 ? -42.236 -28.364 -16.254 1.00 55.34 181 THR A O 1
ATOM 1407 N N . ILE A 1 182 ? -41.328 -26.880 -14.835 1.00 54.16 182 ILE A N 1
ATOM 1408 C CA . ILE A 1 182 ? -42.221 -27.196 -13.706 1.00 54.16 182 ILE A CA 1
ATOM 1409 C C . ILE A 1 182 ? -43.679 -26.828 -14.030 1.00 54.16 182 ILE A C 1
ATOM 1411 O O . ILE A 1 182 ? -44.588 -27.605 -13.731 1.00 54.16 182 ILE A O 1
ATOM 1415 N N . TRP A 1 183 ? -43.921 -25.705 -14.714 1.00 51.16 183 TRP A N 1
ATOM 1416 C CA . TRP A 1 183 ? -45.268 -25.311 -15.147 1.00 51.16 183 TRP A CA 1
ATOM 1417 C C . TRP A 1 183 ? -45.863 -26.261 -16.201 1.00 51.16 183 TRP A C 1
ATOM 1419 O O . TRP A 1 183 ? -47.033 -26.642 -16.100 1.00 51.16 183 TRP A O 1
ATOM 1429 N N . PHE A 1 184 ? -45.063 -26.717 -17.173 1.00 48.91 184 PHE A N 1
ATOM 1430 C CA . PHE A 1 184 ? -45.511 -27.705 -18.161 1.00 48.91 184 PHE A CA 1
ATOM 1431 C C . PHE A 1 184 ? -45.804 -29.074 -17.534 1.00 48.91 184 PHE A C 1
ATOM 1433 O O . PHE A 1 184 ? -46.784 -29.715 -17.916 1.00 48.91 184 PHE A O 1
ATOM 1440 N N . ILE A 1 185 ? -45.016 -29.512 -16.545 1.00 53.16 185 ILE A N 1
ATOM 1441 C CA . ILE A 1 185 ? -45.284 -30.749 -15.794 1.00 53.16 185 ILE A CA 1
ATOM 1442 C C . ILE A 1 185 ? -46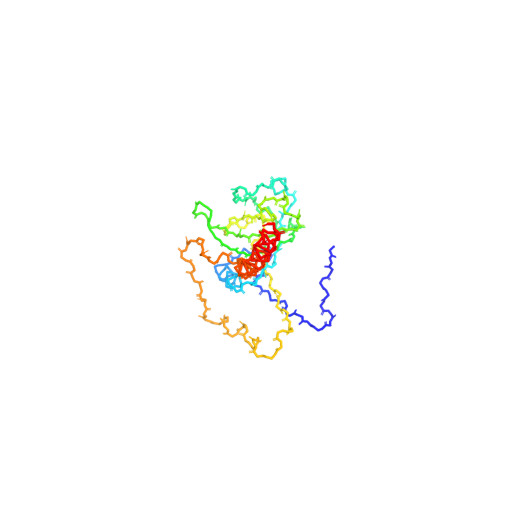.584 -30.613 -14.990 1.00 53.16 185 ILE A C 1
ATOM 1444 O O . ILE A 1 185 ? -47.439 -31.496 -15.063 1.00 53.16 185 ILE A O 1
ATOM 1448 N N . TYR A 1 186 ? -46.790 -29.484 -14.305 1.00 43.38 186 TYR A N 1
ATOM 1449 C CA . TYR A 1 186 ? -48.005 -29.231 -13.527 1.00 43.38 186 TYR A CA 1
ATOM 1450 C C . TYR A 1 186 ? -49.273 -29.221 -14.400 1.00 43.38 186 TYR A C 1
ATOM 1452 O O . TYR A 1 186 ? -50.260 -29.879 -14.067 1.00 43.38 186 TYR A O 1
ATOM 1460 N N . LYS A 1 187 ? -49.242 -28.566 -15.572 1.00 49.59 187 LYS A N 1
ATOM 1461 C CA . LYS A 1 187 ? -50.379 -28.584 -16.513 1.00 49.59 187 LYS A CA 1
ATOM 1462 C C . LYS A 1 187 ? -50.664 -29.966 -17.105 1.00 49.59 187 LYS A C 1
ATOM 1464 O O . LYS A 1 187 ? -51.820 -30.267 -17.389 1.00 49.59 187 LYS A O 1
ATOM 1469 N N . ARG A 1 188 ? -49.648 -30.816 -17.290 1.00 47.06 188 ARG A N 1
ATOM 1470 C CA . ARG A 1 188 ? -49.832 -32.167 -17.851 1.00 47.06 188 ARG A CA 1
ATOM 1471 C C . ARG A 1 188 ? -50.448 -33.148 -16.847 1.00 47.06 188 ARG A C 1
ATOM 1473 O O . ARG A 1 188 ? -51.120 -34.083 -17.270 1.00 47.06 188 ARG A O 1
ATOM 1480 N N . VAL A 1 189 ? -50.247 -32.923 -15.546 1.00 49.19 189 VAL A N 1
ATOM 1481 C CA . VAL A 1 189 ? -50.846 -33.724 -14.461 1.00 49.19 189 VAL A CA 1
ATOM 1482 C C . VAL A 1 189 ? -52.331 -33.392 -14.267 1.00 49.19 189 VAL A C 1
A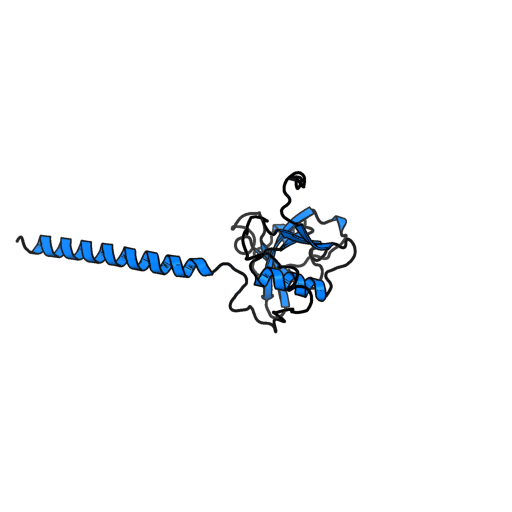TOM 1484 O O . VAL A 1 189 ? -53.125 -34.297 -14.039 1.00 49.19 189 VAL A O 1
ATOM 1487 N N . GLN A 1 190 ? -52.736 -32.132 -14.452 1.00 48.53 190 GLN A N 1
ATOM 1488 C CA . GLN A 1 190 ? -54.138 -31.701 -14.312 1.00 48.53 190 GLN A CA 1
ATOM 1489 C C . GLN A 1 190 ? -55.036 -32.051 -15.514 1.00 48.53 190 GLN A C 1
ATOM 1491 O O . GLN A 1 190 ? -56.248 -31.932 -15.426 1.00 48.53 190 GLN A O 1
ATOM 1496 N N . ALA A 1 191 ? -54.469 -32.492 -16.641 1.00 50.16 191 ALA A N 1
ATOM 1497 C CA . ALA A 1 191 ? -55.228 -32.866 -17.842 1.00 50.16 191 ALA A CA 1
ATOM 1498 C C . ALA A 1 191 ? -55.582 -34.369 -17.917 1.00 50.16 191 ALA A C 1
ATOM 1500 O O . ALA A 1 191 ? -56.042 -34.837 -18.957 1.00 50.16 191 ALA A O 1
ATOM 1501 N N . LYS A 1 192 ? -55.317 -35.142 -16.853 1.00 49.06 192 LYS A N 1
ATOM 1502 C CA . LYS A 1 192 ? -55.589 -36.592 -16.774 1.00 49.06 192 LYS A CA 1
ATOM 1503 C C . LYS A 1 192 ? -56.596 -36.991 -15.681 1.00 49.06 192 LYS A C 1
ATOM 1505 O O . LYS A 1 192 ? -56.700 -38.180 -15.385 1.00 49.06 192 LYS A O 1
ATOM 1510 N N . HIS A 1 193 ? -57.345 -36.036 -15.133 1.00 44.38 193 HIS A N 1
ATOM 1511 C CA . HIS A 1 193 ? -58.492 -36.283 -14.257 1.00 44.38 193 HIS A CA 1
ATOM 1512 C C . HIS A 1 193 ? -59.729 -35.565 -14.784 1.00 44.38 193 HIS A C 1
ATOM 1514 O O . HIS A 1 193 ? -59.576 -34.405 -15.226 1.00 44.38 193 HIS A O 1
#

Nearest PDB structures (foldseek):
  1nb5-assembly1_A  TM=8.704E-01  e=9.183E-08  Sus scrofa
  6czs-assembly1_A  TM=8.232E-01  e=1.712E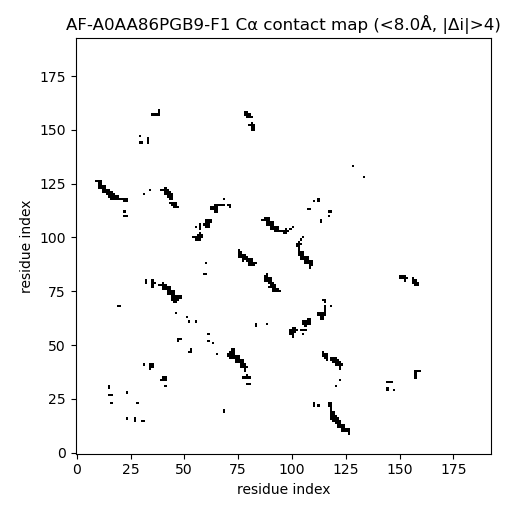-07  Homo sapiens
  5vco-assembly2_E  TM=8.451E-01  e=5.250E-07  Dermatophagoides pteronyssinus
  3f5v-assembly2_B  TM=8.801E-01  e=1.336E-06  Dermatophagoides pteronyssinus
  6czk-assembly1_A  TM=8.270E-01  e=4.093E-07  Homo sapiens

Organism: NCBI:txid28002

Sequence (193 aa):
MIPFQTDTEDTPVISLHLDQQKTFTRTDVKRIKSYLSRGIAVAAAMAGSNQQFSNYNGKSYTYAECISPDTRNHQVLFVGYGKINGVQVWILKNSWGQSWGDNGFFYIEQGKNGYCLEMYAFALIPRALGDGIVSNPGQHTSRQILDIDDGGLEKNNGSFQGYLILIISCIGIIGCVSSLTIWFIYKRVQAKH

=== Feature glossary ===
Legend for the data blocks above and below:

— What the protein is —

Sequence gives the chain of amino acids in standard one-letter code (A=alanine, C=cysteine, …, Y=tyrosine), read N→C. It is the only feature that is directly encoded by the gene; all structural features are derived from the folded form of this sequence.

The annotation block draws on four external resources. InterPro: which protein families and domains the sequence belongs to. GO: standardized terms for what the protein does, what process it participates in, and where in the cell it acts. CATH: which structural fold it has in the CATH hierarchy. Organism: the species of origin.

— Where its atoms are —

Atomic coordinates in PDBx/mmCIF format — the same representation the Protein Data Bank distributes. Each line of the _atom_site loop places one backbone atom in Cartesian space (units: ångströms, origin: arbitrary).

Six rendered views show the 3D structure from the faces of a cube — i.e. along ±x, ±y, ±z. Rendering representation is drawn randomly per protein from cartoon (secondary-structure ribbons), sticks (backbone bonds), or molecular surface; coloring is either N→C rainbow (blue at the N-terminus through red at the C-terminus) or one color per chain.

— Local backbone conformation —

DSSP 8-state secondary structure assigns each residue one of H (α-helix), G (3₁₀-helix), I (π-helix), E (extended β-strand), B (isolated β-bridge), T (hydrogen-bonded turn), S (bend), or '-' (coil). The assignment is computed from backbone hydrogen-bond geometry via the Kabsch–Sander algorithm.

P-SEA three-state annotation labels each residue as helix, strand, or coil based purely on the geometry of the Cα trace. It serves as a fallback when the full backbone (and thus DSSP) is unavailable.

φ (phi) and ψ (psi) are the two rotatable backbone dihedrals per residue: φ is the C(i-1)–N–Cα–C torsion, ψ is the N–Cα–C–N(i+1) torsion, both in degrees on (−180°, 180°]. α-helical residues cluster near (−60°, −45°); β-strand residues near (−120°, +130°). A Ramachandran plot is simply a scatter of (φ, ψ) for every residue.

— Global shape and packing —

Radius of gyration (Rg) is the root-mean-square distance of Cα atoms from their centroid — a single number for overall size and compactness. A globular domain of N residues has Rg ≈ 2.2·N^0.38 Å; an extended or disordered chain has a much larger Rg. The Cα contact count is the number of residue pairs whose Cα atoms are within 8 Å and are more than four positions apart in sequence — a standard proxy for tertiary packing density. The bounding box is the smallest axis-aligned box enclosing all Cα atoms.

Accessible surface area quantifies burial. A residue with SASA near zero is packed into the hydrophobic core; one with SASA >100 Å² sits on the surface. Computed here via the Shrake–Rupley numerical algorithm with a 1.4 Å probe.

The contact map is a binary N×N matrix image: pixel (i, j) is dark where Cα_i and Cα_j are within 8 Å and |i−j|>4. Because the |i−j|>4 filter removes local helical contacts, off-diagonal stripes parallel to the main diagonal indicate parallel β-sheets; stripes perpendicular to it indicate antiparallel β-sheets. The Ramachandran plot scatters every residue's (φ, ψ) pair against the sterically allowed regions. The PAE heatmap renders the predicted-aligned-error matrix.

— Structural neighborhood —

A 3Di character summarizes, for each residue, the relative orientation of the Cα frame of its nearest spatial neighbor. Because it encodes fold topology rather than chemistry, 3Di alignments detect remote structural similarity that sequence alignment misses.

Structural nearest neighbors (via Foldseek easy-search vs the PDB). Reported per hit: target PDB id, E-value, and alignment TM-score. A TM-score above ~0.5 is the conventional threshold for 'same fold'.

— Confidence and disorder —

For AlphaFold models, the B-factor field carries pLDDT — the model's own estimate of local accuracy on a 0–100 scale. Regions with pLDDT<50 should be treated as essentially unmodeled; they often correspond to intrinsically disordered segments.

B-factor (Debye–Waller factor) reflects atomic displacement in the crystal lattice. It is an experimental observable (units Å²), not a prediction; low values mean the atom is pinned down, high values mean it moves or is heterogeneous across the crystal.

Predicted Aligned Error (PAE) is an AlphaFold confidence matrix: entry (i, j) is the expected error in the position of residue j, in ångströms, when the prediction is superimposed on the true structure at residue i. Low PAE within a block of residues means that block is internally rigid and well-predicted; high PAE between two blocks means their relative placement is uncertain even if each block individually is confident.